Protein AF-0000000070614876 (afdb_homodimer)

Nearest PDB structures (foldseek):
  7rxc-assembly1_K  TM=3.313E-01  e=4.001E+00  Gallus gallus

Sequence (234 aa):
MDDNVTRRKRLLGLGMLVVGAVVYLVGLWPACHTLSEKGYFFAAMVMCGFPLLIRQEHTGNDRLLSRCKYLLLLGVGMVAVGVFNLELAGALKILCLVALGFSLYGTDIYATYSDDAMDDNVTRRKRLLGLGMLVVGAVVYLVGLWPACHTLSEKGYFFAAMVMCGFPLLIRQE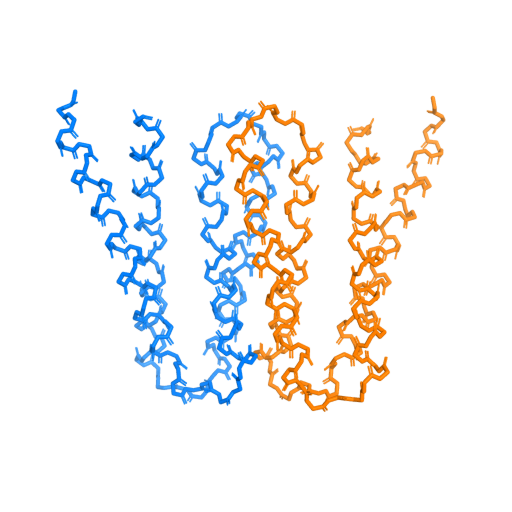HTGNDRLLSRCKYLLLLGVGMVAVGVFNLELAGALKILCLVALGFSLYGTDIYATYSDDA

Secondary structure (DSSP, 8-state):
--HHHHHHHHHHHHHHHHHHHHHHHHHHGGG--SHHHHHHHHHHHHHHHHHHHHHTT----HHHHHHHHHHHHHHHHHHHHHHHTS-S-HHHHHHHHHHHHHHHHHHHHHHHHHH--/--HHHHHHHHHHHHHHHHHHHHHHHHHHGGG--SHHHHHHHHHHHHHHHHHHHHHTT----HHHHHHHHHHHHHHHHHHHHHHHTS---HHHHHHHHHHHHHHHHHHHHHHHHHHT-

InterPro domains:
  IPR008024 YiaAB two helix [PF05360] (14-58)
  IPR008024 YiaAB two helix [PF05360] (67-116)
  IPR038972 Inner membrane protein YiaA-like [PTHR37290] (1-109)

Solvent-accessible surface area (backbone atoms only — not comparable to full-atom values): 11765 Å² total; per-residue (Å²): 129,61,68,64,58,46,50,49,48,26,48,49,8,46,46,35,20,49,53,14,46,48,49,27,52,59,62,46,41,85,57,37,88,43,74,39,33,53,45,21,56,53,44,27,52,48,38,40,40,47,36,54,53,53,62,66,62,64,79,81,47,67,66,59,51,52,54,28,52,52,43,30,51,50,15,52,49,48,46,52,55,44,58,70,69,43,81,60,60,68,68,56,51,52,49,26,54,51,22,42,51,42,14,45,52,11,45,47,42,22,44,59,38,54,68,73,97,130,59,68,65,58,45,50,49,46,25,49,48,8,48,47,35,21,51,52,14,46,47,49,26,52,60,64,47,42,84,57,36,89,45,73,40,33,53,46,21,56,51,45,28,51,48,39,40,42,50,35,54,53,54,63,65,62,64,79,81,47,68,66,60,52,54,54,29,51,51,42,29,51,50,16,50,48,49,45,52,55,43,58,71,71,44,82,60,59,68,68,56,50,52,49,25,54,51,22,44,51,43,14,46,52,11,45,46,42,22,45,59,38,54,68,73,97

Foldseek 3Di:
DDPVVLVVLLVQLVVLQVQLLCLLLVLCVVQDDDPVLSVQLVVLLCLQQVLLLVVLVPPVDPVSNVVSVVSNVVSVVSLVVSLVPTPHDPVSSVVSVVSSVSNSVSSNSNSNSVVVD/DDPVVLVVLLVQLVVLQVQLVCLLLVLCVVQDDDPVLSVQLVVLLCLQQVLLLVVLVPPVDPVSNVVSVVSNVVSVVSLVVSLVPTPHDPVSSVVSVVSSVSNSVSSNSNSNSVVVD

Organism: NCBI:txid59203

Structure (mmCIF, N/CA/C/O backbone):
data_AF-0000000070614876-model_v1
#
loop_
_entity.id
_entity.type
_entity.pdbx_description
1 polymer 'Inner membrane protein YiaB'
#
loop_
_atom_site.group_PDB
_atom_site.id
_atom_site.type_symbol
_atom_site.label_atom_id
_atom_site.label_alt_id
_atom_site.label_comp_id
_atom_site.label_asym_id
_atom_site.label_entity_id
_atom_site.label_seq_id
_atom_site.pdbx_PDB_ins_code
_atom_site.Cartn_x
_atom_site.Cartn_y
_atom_site.Cartn_z
_atom_site.occupancy
_atom_site.B_iso_or_equiv
_atom_site.auth_seq_id
_atom_site.auth_c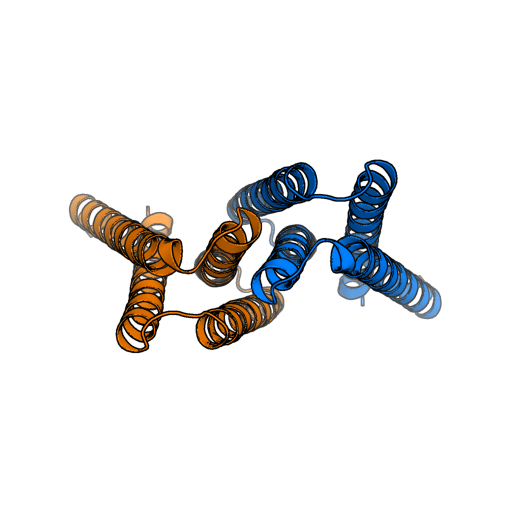omp_id
_atom_site.auth_asym_id
_atom_site.auth_atom_id
_atom_site.pdbx_PDB_model_num
ATOM 1 N N . MET A 1 1 ? 18.484 29.953 -2.467 1 55.84 1 MET A N 1
ATOM 2 C CA . MET A 1 1 ? 18.906 28.719 -3.145 1 55.84 1 MET A CA 1
ATOM 3 C C . MET A 1 1 ? 18.406 28.703 -4.586 1 55.84 1 MET A C 1
ATOM 5 O O . MET A 1 1 ? 17.234 28.938 -4.844 1 55.84 1 MET A O 1
ATOM 9 N N . ASP A 1 2 ? 19.266 28.688 -5.547 1 74.5 2 ASP A N 1
ATOM 10 C CA . ASP A 1 2 ? 19 28.891 -6.969 1 74.5 2 ASP A CA 1
ATOM 11 C C . ASP A 1 2 ? 18 27.859 -7.484 1 74.5 2 ASP A C 1
ATOM 13 O O . ASP A 1 2 ? 18.031 26.688 -7.082 1 74.5 2 ASP A O 1
ATOM 17 N N . ASP A 1 3 ? 16.906 28.312 -7.914 1 84.19 3 ASP A N 1
ATOM 18 C CA . ASP A 1 3 ? 15.828 27.547 -8.5 1 84.19 3 ASP A CA 1
ATOM 19 C C . ASP A 1 3 ? 16.375 26.391 -9.344 1 84.19 3 ASP A C 1
ATOM 21 O O . ASP A 1 3 ? 15.781 25.312 -9.391 1 84.19 3 ASP A O 1
ATOM 25 N N . ASN A 1 4 ? 17.5 26.625 -9.938 1 87.81 4 ASN A N 1
ATOM 26 C CA . ASN A 1 4 ? 18.094 25.594 -10.766 1 87.81 4 ASN A CA 1
ATOM 27 C C . ASN A 1 4 ? 18.609 24.422 -9.922 1 87.81 4 ASN A C 1
ATOM 29 O O . ASN A 1 4 ? 18.5 23.266 -10.328 1 87.81 4 ASN A O 1
ATOM 33 N N . VAL A 1 5 ? 19.203 24.766 -8.797 1 86.94 5 VAL A N 1
ATOM 34 C CA . VAL A 1 5 ? 19.75 23.75 -7.902 1 86.94 5 VAL A CA 1
ATOM 35 C C . VAL A 1 5 ? 18.609 22.891 -7.336 1 86.94 5 VAL A C 1
ATOM 37 O O . VAL A 1 5 ? 18.719 21.672 -7.281 1 86.94 5 VAL A O 1
ATOM 40 N N . THR A 1 6 ? 17.547 23.562 -7.039 1 87.62 6 THR A N 1
ATOM 41 C CA . THR A 1 6 ? 16.406 22.859 -6.496 1 87.62 6 THR A CA 1
ATOM 42 C C . THR A 1 6 ? 15.797 21.922 -7.543 1 87.62 6 THR A C 1
ATOM 44 O O . THR A 1 6 ? 15.383 20.812 -7.227 1 87.62 6 THR A O 1
ATOM 47 N N . ARG A 1 7 ? 15.773 22.344 -8.766 1 89.19 7 ARG A N 1
ATOM 48 C CA . ARG A 1 7 ? 15.25 21.531 -9.852 1 89.19 7 ARG A CA 1
ATOM 49 C C . ARG A 1 7 ? 16.125 20.297 -10.086 1 89.19 7 ARG A C 1
ATOM 51 O O . ARG A 1 7 ? 15.625 19.203 -10.32 1 89.19 7 ARG A O 1
ATOM 58 N N . ARG A 1 8 ? 17.375 20.562 -10 1 89.5 8 ARG A N 1
ATOM 59 C CA . ARG A 1 8 ? 18.312 19.469 -10.219 1 89.5 8 ARG A CA 1
ATOM 60 C C . ARG A 1 8 ? 18.203 18.422 -9.117 1 89.5 8 ARG A C 1
ATOM 62 O O . ARG A 1 8 ? 18.25 17.219 -9.383 1 89.5 8 ARG A O 1
ATOM 69 N N . LYS A 1 9 ? 18.109 18.875 -7.934 1 90.06 9 LYS A N 1
ATOM 70 C CA . LYS A 1 9 ? 18 17.938 -6.812 1 90.06 9 LYS A CA 1
ATOM 71 C C . LYS A 1 9 ? 16.688 17.156 -6.879 1 90.06 9 LYS A C 1
ATOM 73 O O . LYS A 1 9 ? 16.656 15.969 -6.551 1 90.06 9 LYS A O 1
ATOM 78 N N . ARG A 1 10 ? 15.695 17.859 -7.324 1 90.06 10 ARG A N 1
ATOM 79 C CA . ARG A 1 10 ? 14.414 17.203 -7.531 1 90.06 10 ARG A CA 1
ATOM 80 C C . ARG A 1 10 ? 14.523 16.125 -8.617 1 90.06 10 ARG A C 1
ATOM 82 O O . ARG A 1 10 ? 14.008 15.016 -8.453 1 90.06 10 ARG A O 1
ATOM 89 N N . LEU A 1 11 ? 15.172 16.391 -9.602 1 92.06 11 LEU A N 1
ATOM 90 C CA . LEU A 1 11 ? 15.359 15.461 -10.711 1 92.06 11 LEU A CA 1
ATOM 91 C C . LEU A 1 11 ? 16.25 14.289 -10.297 1 92.06 11 LEU A C 1
ATOM 93 O O . LEU A 1 11 ? 15.992 13.148 -10.688 1 92.06 11 LEU A O 1
ATOM 97 N N . LEU A 1 12 ? 17.203 14.633 -9.461 1 91.38 12 LEU A N 1
ATOM 98 C CA . LEU A 1 12 ? 18.062 13.578 -8.93 1 91.38 12 LEU A CA 1
ATOM 99 C C . LEU A 1 12 ? 17.266 12.609 -8.062 1 91.38 12 LEU A C 1
ATOM 101 O O . LEU A 1 12 ? 17.438 11.391 -8.164 1 91.38 12 LEU A O 1
ATOM 105 N N . GLY A 1 13 ? 16.391 13.219 -7.273 1 92.88 13 GLY A N 1
ATOM 106 C CA . GLY A 1 13 ? 15.531 12.383 -6.445 1 92.88 13 GLY A CA 1
ATOM 107 C C . GLY A 1 13 ? 14.594 11.5 -7.25 1 92.88 13 GLY A C 1
ATOM 108 O O . GLY A 1 13 ? 14.461 10.305 -6.969 1 92.88 13 GLY A O 1
ATOM 109 N N . LEU A 1 14 ? 14.102 12.109 -8.234 1 92.25 14 LEU A N 1
ATOM 110 C CA . LEU A 1 14 ? 13.203 11.375 -9.109 1 92.25 14 LEU A CA 1
ATOM 111 C C . LEU A 1 14 ? 13.953 10.281 -9.875 1 92.25 14 LEU A C 1
ATOM 113 O O . LEU A 1 14 ? 13.438 9.172 -10.047 1 92.25 14 LEU A O 1
ATOM 117 N N . GLY A 1 15 ? 15.102 10.641 -10.273 1 92.75 15 GLY A N 1
ATOM 118 C CA . GLY A 1 15 ? 15.914 9.656 -10.961 1 92.75 15 GLY A CA 1
ATOM 119 C C . GLY A 1 15 ? 16.281 8.461 -10.094 1 92.75 15 GLY A C 1
ATOM 120 O O . GLY A 1 15 ? 16.156 7.316 -10.523 1 92.75 15 GLY A O 1
ATOM 121 N N . MET A 1 16 ? 16.688 8.758 -8.914 1 94.56 16 MET A N 1
ATOM 122 C CA . MET A 1 16 ? 17.031 7.699 -7.969 1 94.56 16 MET A CA 1
ATOM 123 C C . MET A 1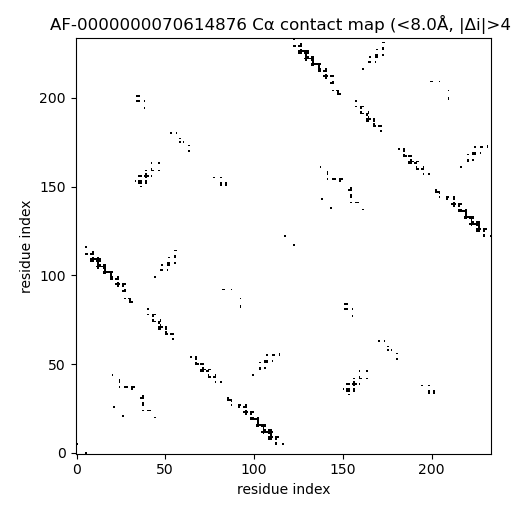 16 ? 15.812 6.836 -7.648 1 94.56 16 MET A C 1
ATOM 125 O O . MET A 1 16 ? 15.93 5.617 -7.535 1 94.56 16 MET A O 1
ATOM 129 N N . LEU A 1 17 ? 14.75 7.504 -7.516 1 93.19 17 LEU A N 1
ATOM 130 C CA . LEU A 1 17 ? 13.508 6.797 -7.227 1 93.19 17 LEU A CA 1
ATOM 131 C C . LEU A 1 17 ? 13.156 5.844 -8.367 1 93.19 17 LEU A C 1
ATOM 133 O O . LEU A 1 17 ? 12.938 4.652 -8.133 1 93.19 17 LEU A O 1
ATOM 137 N N . VAL A 1 18 ? 13.195 6.355 -9.555 1 94.31 18 VAL A N 1
ATOM 138 C CA . VAL A 1 18 ? 12.758 5.594 -10.719 1 94.31 18 VAL A CA 1
ATOM 139 C C . VAL A 1 18 ? 13.742 4.461 -11 1 94.31 18 VAL A C 1
ATOM 141 O O . VAL A 1 18 ? 13.336 3.314 -11.211 1 94.31 18 VAL A O 1
ATOM 144 N N . VAL A 1 19 ? 14.992 4.809 -10.984 1 95.44 19 VAL A N 1
ATOM 145 C CA . VAL A 1 19 ? 16.016 3.801 -11.258 1 95.44 19 VAL A CA 1
ATOM 146 C C . VAL A 1 19 ? 15.945 2.695 -10.211 1 95.44 19 VAL A C 1
ATOM 148 O O . VAL A 1 19 ? 15.961 1.509 -10.547 1 95.44 19 VAL A O 1
ATOM 151 N N . GLY A 1 20 ? 15.859 3.047 -8.953 1 96.44 20 GLY A N 1
ATOM 152 C CA . GLY A 1 20 ? 15.734 2.061 -7.891 1 96.44 20 GLY A CA 1
ATOM 153 C C . GLY A 1 20 ? 14.492 1.201 -8.016 1 96.44 20 GLY A C 1
ATOM 154 O O . GLY A 1 20 ? 14.555 -0.017 -7.832 1 96.44 20 GLY A O 1
ATOM 155 N N . ALA A 1 21 ? 13.422 1.824 -8.367 1 95.5 21 ALA A N 1
ATOM 156 C CA . ALA A 1 21 ? 12.156 1.111 -8.523 1 95.5 21 ALA A CA 1
ATOM 157 C C . ALA A 1 21 ? 12.227 0.105 -9.664 1 95.5 21 ALA A C 1
ATOM 159 O O . ALA A 1 21 ? 11.781 -1.037 -9.523 1 95.5 21 ALA A O 1
ATOM 160 N N . VAL A 1 22 ? 12.805 0.539 -10.758 1 95.5 22 VAL A N 1
ATOM 161 C CA . VAL A 1 22 ? 12.891 -0.309 -11.945 1 95.5 22 VAL A CA 1
ATOM 162 C C . VAL A 1 22 ? 13.797 -1.504 -11.656 1 95.5 22 VAL A C 1
ATOM 164 O O . VAL A 1 22 ? 13.453 -2.645 -11.977 1 95.5 22 VAL A O 1
ATOM 167 N N . VAL A 1 23 ? 14.93 -1.276 -11.094 1 95.5 23 VAL A N 1
ATOM 168 C CA . VAL A 1 23 ? 15.867 -2.352 -10.766 1 95.5 23 VAL A CA 1
ATOM 169 C C . VAL A 1 23 ? 15.211 -3.332 -9.797 1 95.5 23 VAL A C 1
ATOM 171 O O . VAL A 1 23 ? 15.344 -4.551 -9.953 1 95.5 23 VAL A O 1
ATOM 174 N N . TYR A 1 24 ? 14.484 -2.814 -8.82 1 96.31 24 TYR A N 1
ATOM 175 C CA . TYR A 1 24 ? 13.797 -3.619 -7.816 1 96.31 24 TYR A CA 1
ATOM 176 C C 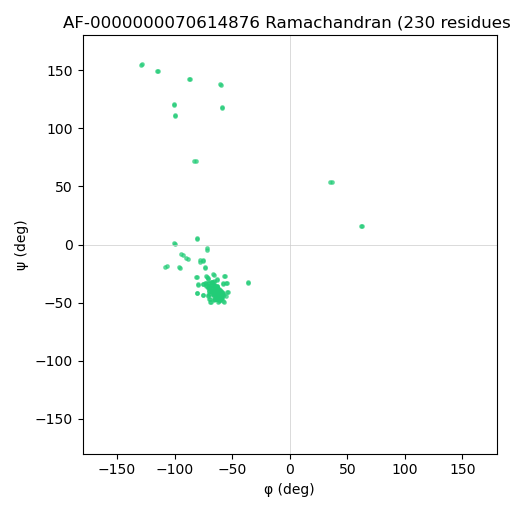. TYR A 1 24 ? 12.734 -4.496 -8.461 1 96.31 24 TYR A C 1
ATOM 178 O O . TYR A 1 24 ? 12.688 -5.707 -8.234 1 96.31 24 TYR A O 1
ATOM 186 N N . LEU A 1 25 ? 11.969 -3.932 -9.383 1 94.12 25 LEU A N 1
ATOM 187 C CA . LEU A 1 25 ? 10.852 -4.656 -9.977 1 94.1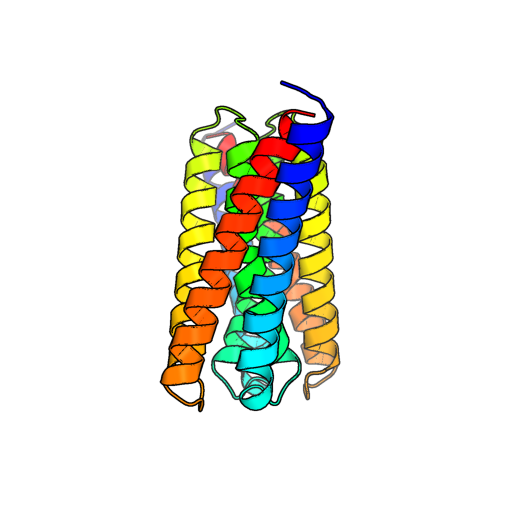2 25 LEU A CA 1
ATOM 188 C C . LEU A 1 25 ? 11.336 -5.605 -11.07 1 94.12 25 LEU A C 1
ATOM 190 O O . LEU A 1 25 ? 10.875 -6.746 -11.156 1 94.12 25 LEU A O 1
ATOM 194 N N . VAL A 1 26 ? 12.258 -5.125 -11.867 1 93.38 26 VAL A N 1
ATOM 195 C CA . VAL A 1 26 ? 12.789 -5.941 -12.953 1 93.38 26 VAL A CA 1
ATOM 196 C C . VAL A 1 26 ? 13.641 -7.074 -12.383 1 93.38 26 VAL A C 1
ATOM 198 O O . VAL A 1 26 ? 13.672 -8.18 -12.938 1 93.38 26 VAL A O 1
ATOM 201 N N . GLY A 1 27 ? 14.281 -6.797 -11.312 1 92.88 27 GLY A N 1
ATOM 202 C CA . GLY A 1 27 ? 15.094 -7.824 -10.68 1 92.88 27 GLY A CA 1
ATOM 203 C C . GLY A 1 27 ? 14.281 -8.984 -10.133 1 92.88 27 GLY A C 1
ATOM 204 O O . GLY A 1 27 ? 14.742 -10.125 -10.125 1 92.88 27 GLY A O 1
ATOM 205 N N . LEU A 1 28 ? 13.133 -8.758 -9.719 1 91.25 28 LEU A N 1
ATOM 206 C CA . LEU A 1 28 ? 12.289 -9.789 -9.125 1 91.25 28 LEU A CA 1
ATOM 207 C C . LEU A 1 28 ? 11.375 -10.414 -10.172 1 91.25 28 LEU A C 1
ATOM 209 O O . LEU A 1 28 ? 10.758 -11.453 -9.922 1 91.25 28 LEU A O 1
ATOM 213 N N . TRP A 1 29 ? 11.367 -9.844 -11.32 1 88.62 29 TRP A N 1
ATOM 214 C CA . TRP A 1 29 ? 10.43 -10.227 -12.383 1 88.62 29 TRP A CA 1
ATOM 215 C C . TRP A 1 29 ? 10.609 -11.688 -12.758 1 88.62 29 TRP A C 1
ATOM 217 O O . TRP A 1 29 ? 9.625 -12.398 -12.977 1 88.62 29 TRP A O 1
ATOM 227 N N . PRO A 1 30 ? 11.828 -12.234 -12.844 1 90.38 30 PRO A N 1
ATOM 228 C CA . PRO A 1 30 ? 12.008 -13.641 -13.234 1 90.38 30 PRO A CA 1
ATOM 229 C C . PRO A 1 30 ? 11.453 -14.609 -12.195 1 90.38 30 PRO A C 1
ATOM 231 O O . PRO A 1 30 ? 11.109 -15.75 -12.531 1 90.38 30 PRO A O 1
ATOM 234 N N . ALA A 1 31 ? 11.367 -14.242 -10.992 1 89.56 31 ALA A N 1
ATOM 235 C CA . ALA A 1 31 ? 10.891 -15.117 -9.922 1 89.56 31 ALA A CA 1
ATOM 236 C C . ALA A 1 31 ? 9.375 -15 -9.758 1 89.56 31 ALA A C 1
ATOM 238 O O . ALA A 1 31 ? 8.766 -15.773 -9.016 1 89.56 31 ALA A O 1
ATOM 239 N N . CYS A 1 32 ? 8.859 -14.031 -10.383 1 87.56 32 CYS A N 1
ATOM 240 C CA . CYS A 1 32 ? 7.422 -13.805 -10.305 1 87.56 32 CYS A CA 1
ATOM 241 C C . CYS A 1 32 ? 6.719 -14.344 -11.547 1 87.56 32 CYS A C 1
ATOM 243 O O . CYS A 1 32 ? 7 -13.914 -12.664 1 87.56 32 CYS A O 1
ATOM 245 N N . HIS A 1 33 ? 5.824 -15.227 -11.383 1 86 33 HIS A N 1
ATOM 246 C CA . HIS A 1 33 ? 5.188 -15.898 -12.516 1 86 33 HIS A CA 1
ATOM 247 C C . HIS A 1 33 ? 3.748 -15.422 -12.695 1 86 33 HIS A C 1
ATOM 249 O O . HIS A 1 33 ? 3.182 -15.547 -13.781 1 86 33 HIS A O 1
ATOM 255 N N . THR A 1 34 ? 3.201 -14.852 -11.672 1 86.69 34 THR A N 1
ATOM 256 C CA . THR A 1 34 ? 1.823 -14.383 -11.766 1 86.69 34 THR A CA 1
ATOM 257 C C . THR A 1 34 ? 1.758 -12.867 -11.656 1 86.69 34 THR A C 1
ATOM 259 O O . THR A 1 34 ? 2.689 -12.234 -11.156 1 86.69 34 THR A O 1
ATOM 262 N N . LEU A 1 35 ? 0.798 -12.273 -12.297 1 86.56 35 LEU A N 1
ATOM 263 C CA . LEU A 1 35 ? 0.592 -10.836 -12.211 1 86.56 35 LEU A CA 1
ATOM 264 C C . LEU A 1 35 ? 0.439 -10.391 -10.758 1 86.56 35 LEU A C 1
ATOM 266 O O . LEU A 1 35 ? 0.917 -9.32 -10.375 1 86.56 35 LEU A O 1
ATOM 270 N N . SER A 1 36 ? -0.141 -11.242 -9.945 1 90.44 36 SER A N 1
ATOM 271 C CA . SER A 1 36 ? -0.347 -10.945 -8.539 1 90.44 36 SER A CA 1
ATOM 272 C C . SER A 1 36 ? 0.979 -10.883 -7.785 1 90.44 36 SER A C 1
ATOM 274 O O . SER A 1 36 ? 1.146 -10.062 -6.879 1 90.44 36 SER A O 1
ATOM 276 N N . GLU A 1 37 ? 1.843 -11.625 -8.203 1 90.81 37 GLU A N 1
ATOM 277 C CA . GLU A 1 37 ? 3.16 -11.625 -7.57 1 90.81 37 GLU A CA 1
ATOM 278 C C . GLU A 1 37 ? 3.926 -10.344 -7.898 1 90.81 37 GLU A C 1
ATOM 280 O O . GLU A 1 37 ? 4.539 -9.742 -7.016 1 90.81 37 GLU A O 1
ATOM 285 N N . LYS A 1 38 ? 3.846 -10 -9.164 1 90.69 38 LYS A N 1
ATOM 286 C CA . LYS A 1 38 ? 4.496 -8.766 -9.578 1 90.69 38 LYS A CA 1
ATOM 287 C C . LYS A 1 38 ? 3.867 -7.555 -8.883 1 90.69 38 LYS A C 1
ATOM 289 O O . LYS A 1 38 ? 4.57 -6.621 -8.5 1 90.69 38 LYS A O 1
ATOM 294 N N . GLY A 1 39 ? 2.627 -7.645 -8.773 1 92.75 39 GLY A N 1
ATOM 295 C CA . GLY A 1 39 ? 1.911 -6.574 -8.094 1 92.75 39 GLY A CA 1
ATOM 296 C C . GLY A 1 39 ? 2.227 -6.488 -6.617 1 92.75 39 GLY A C 1
ATOM 297 O O . GLY A 1 39 ? 2.215 -5.402 -6.035 1 92.75 39 GLY A O 1
ATOM 298 N N . TYR A 1 40 ? 2.48 -7.648 -6.066 1 94.88 40 TYR A N 1
ATOM 299 C CA . TYR A 1 40 ? 2.822 -7.684 -4.648 1 94.88 40 TYR A CA 1
ATOM 300 C C . TYR A 1 40 ? 4.039 -6.812 -4.359 1 94.88 40 TYR A C 1
ATOM 302 O O . TYR A 1 40 ? 4.012 -5.98 -3.447 1 94.88 40 TYR A O 1
ATOM 310 N N . PHE A 1 41 ? 5.043 -6.914 -5.035 1 95.44 41 PHE A N 1
ATOM 311 C CA . PHE A 1 41 ? 6.273 -6.176 -4.781 1 95.44 41 PHE A CA 1
ATOM 312 C C . PHE A 1 41 ? 6.113 -4.707 -5.145 1 95.44 41 PHE A C 1
ATOM 314 O O . PHE A 1 41 ? 6.715 -3.834 -4.516 1 95.44 41 PHE A O 1
ATOM 321 N N . PHE A 1 42 ? 5.309 -4.523 -6.16 1 95.38 42 PHE A N 1
ATOM 322 C CA . PHE A 1 42 ? 4.977 -3.143 -6.484 1 95.38 42 PHE A CA 1
ATOM 323 C C . PHE A 1 42 ? 4.227 -2.482 -5.332 1 95.38 42 PHE A C 1
ATOM 325 O O . PHE A 1 42 ? 4.559 -1.366 -4.926 1 95.38 42 PHE A O 1
ATOM 332 N N . ALA A 1 43 ? 3.305 -3.197 -4.781 1 95.75 43 ALA A N 1
ATOM 333 C CA . ALA A 1 43 ? 2.512 -2.676 -3.672 1 95.75 43 ALA A CA 1
ATOM 334 C C . ALA A 1 43 ? 3.381 -2.439 -2.439 1 95.75 43 ALA A C 1
ATOM 336 O O . ALA A 1 43 ? 3.23 -1.43 -1.75 1 95.75 43 ALA A O 1
ATOM 337 N N . ALA A 1 44 ? 4.227 -3.357 -2.225 1 95.56 44 ALA A N 1
ATOM 338 C CA . ALA A 1 44 ? 5.117 -3.232 -1.072 1 95.56 44 ALA A CA 1
ATOM 339 C C . ALA A 1 44 ? 6.004 -1.995 -1.194 1 95.56 44 ALA A C 1
ATOM 341 O O . ALA A 1 44 ? 6.207 -1.272 -0.217 1 95.56 44 ALA A O 1
ATOM 342 N N . MET A 1 45 ? 6.473 -1.768 -2.389 1 95.88 45 MET A N 1
ATOM 343 C CA . MET A 1 45 ? 7.301 -0.591 -2.645 1 95.88 45 MET A CA 1
ATOM 344 C C . MET A 1 45 ? 6.52 0.691 -2.377 1 95.88 45 MET A C 1
ATOM 346 O O . MET A 1 45 ? 7.023 1.607 -1.728 1 95.88 45 MET A O 1
ATOM 350 N N . VAL A 1 46 ? 5.34 0.7 -2.805 1 94.94 46 VAL A N 1
ATOM 351 C CA . VAL A 1 46 ? 4.5 1.881 -2.635 1 94.94 46 VAL A CA 1
ATOM 352 C C . VAL A 1 46 ? 4.188 2.088 -1.155 1 94.94 46 VAL A C 1
ATOM 354 O O . VAL A 1 46 ? 4.227 3.215 -0.657 1 94.94 46 VAL A O 1
ATOM 357 N N . MET A 1 47 ? 3.936 0.984 -0.479 1 96.44 47 MET A N 1
ATOM 358 C CA . MET A 1 47 ? 3.604 1.049 0.941 1 96.44 47 MET A CA 1
ATOM 359 C C . MET A 1 47 ? 4.77 1.607 1.748 1 96.44 47 MET A C 1
ATOM 361 O O . MET A 1 47 ? 4.566 2.295 2.75 1 96.44 47 MET A O 1
ATOM 365 N N . CYS A 1 48 ? 5.949 1.39 1.312 1 94.5 48 CYS A N 1
ATOM 366 C CA . CYS A 1 48 ? 7.129 1.916 1.985 1 94.5 48 CYS A CA 1
ATOM 367 C C . CYS A 1 48 ? 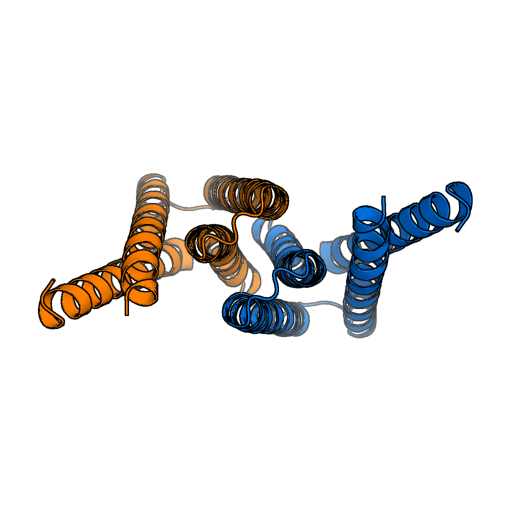7.352 3.383 1.632 1 94.5 48 CYS A C 1
ATOM 369 O O . CYS A 1 48 ? 7.797 4.168 2.471 1 94.5 48 CYS A O 1
ATOM 371 N N . GLY A 1 49 ? 7.031 3.717 0.456 1 93.44 49 GLY A N 1
ATOM 372 C CA . GLY A 1 49 ? 7.297 5.055 -0.044 1 93.44 49 GLY A CA 1
ATOM 373 C C . GLY A 1 49 ? 6.262 6.07 0.393 1 93.44 49 GLY A C 1
ATOM 374 O O . GLY A 1 49 ? 6.586 7.238 0.63 1 93.44 49 GLY A O 1
ATOM 375 N N . PHE A 1 50 ? 5.055 5.684 0.646 1 93.12 50 PHE A N 1
ATOM 376 C CA . PHE A 1 50 ? 3.953 6.602 0.911 1 93.12 50 PHE A CA 1
ATOM 377 C C . PHE A 1 50 ? 4.137 7.297 2.254 1 93.12 50 PHE A C 1
ATOM 379 O O . PHE A 1 50 ? 4.016 8.523 2.348 1 93.12 50 PHE A O 1
ATOM 386 N N . PRO A 1 51 ? 4.414 6.551 3.273 1 91 51 PRO A N 1
ATOM 387 C CA . PRO A 1 51 ? 4.648 7.219 4.555 1 91 51 PRO A CA 1
ATOM 388 C C . PRO A 1 51 ? 5.781 8.242 4.492 1 91 51 PRO A C 1
ATOM 390 O O . PRO A 1 51 ? 5.73 9.266 5.168 1 91 51 PRO A O 1
ATOM 393 N N . LEU A 1 52 ? 6.809 7.984 3.684 1 88 52 LEU A N 1
ATOM 394 C CA . LEU A 1 52 ? 7.926 8.914 3.533 1 88 52 LEU A CA 1
ATOM 395 C C . LEU A 1 52 ? 7.469 10.219 2.889 1 88 52 LEU A C 1
ATOM 397 O O . LEU A 1 52 ? 7.941 11.297 3.254 1 88 52 LEU A O 1
ATOM 401 N N . LEU A 1 53 ? 6.559 10.055 2.014 1 86.31 53 LEU A N 1
ATOM 402 C CA . LEU A 1 53 ? 6.008 11.227 1.337 1 86.31 53 LEU A CA 1
ATOM 403 C C . LEU A 1 53 ? 5.141 12.047 2.287 1 86.31 53 LEU A C 1
ATOM 405 O O . LEU A 1 53 ? 5.191 13.281 2.273 1 86.31 53 LEU A O 1
ATOM 409 N N . ILE A 1 54 ? 4.418 11.383 3.148 1 84.5 54 ILE A N 1
ATOM 410 C CA . ILE A 1 54 ? 3.502 12.055 4.062 1 84.5 54 ILE A CA 1
ATOM 411 C C . ILE A 1 54 ? 4.293 12.727 5.18 1 84.5 54 ILE A C 1
ATOM 413 O O . ILE A 1 54 ? 3.941 13.828 5.621 1 84.5 54 ILE A O 1
ATOM 417 N N . ARG A 1 55 ? 5.227 11.992 5.648 1 83.19 55 ARG A N 1
ATOM 418 C CA . ARG A 1 55 ? 6.055 12.523 6.727 1 83.19 55 ARG A CA 1
ATOM 419 C C . ARG A 1 55 ? 6.715 13.836 6.305 1 83.19 55 ARG A C 1
ATOM 421 O O . ARG A 1 55 ? 6.957 14.711 7.141 1 83.19 55 ARG A O 1
ATOM 428 N N . GLN A 1 56 ? 6.922 14.008 5.055 1 80.62 56 GLN A N 1
ATOM 429 C CA . GLN A 1 56 ? 7.59 15.203 4.555 1 80.62 56 GLN A CA 1
ATOM 430 C C . GLN A 1 56 ? 6.637 16.391 4.539 1 80.62 56 GLN A C 1
ATOM 432 O O . GLN A 1 56 ? 7.078 17.547 4.477 1 80.62 56 GLN A O 1
ATOM 437 N N . GLU A 1 57 ? 5.316 16.156 4.668 1 77.94 57 GLU A N 1
ATOM 438 C CA . GLU A 1 57 ? 4.352 17.25 4.664 1 77.94 57 GLU A CA 1
ATOM 439 C C . GLU A 1 57 ? 4.281 17.938 6.031 1 77.94 57 GLU A C 1
ATOM 441 O O . GLU A 1 57 ? 3.73 19.031 6.156 1 77.94 57 GLU A O 1
ATOM 446 N N . HIS A 1 58 ? 5.039 17.609 6.945 1 70.94 58 HIS A N 1
ATOM 447 C CA . HIS A 1 58 ? 5.172 18.219 8.266 1 70.94 58 HIS A CA 1
ATOM 448 C C . HIS A 1 58 ? 3.82 18.672 8.797 1 70.94 58 HIS A C 1
ATOM 450 O O . HIS A 1 58 ? 3.621 19.875 9.031 1 70.94 58 HIS A O 1
ATOM 456 N N . THR A 1 59 ? 2.83 17.859 8.859 1 73.06 59 THR A N 1
ATOM 457 C CA . THR A 1 59 ? 1.508 18.234 9.352 1 73.06 59 THR A CA 1
ATOM 458 C C . THR A 1 59 ? 1.528 18.422 10.859 1 73.06 59 THR A C 1
ATOM 460 O O . THR A 1 59 ? 0.681 19.141 11.414 1 73.06 59 THR A O 1
ATOM 463 N N . GLY A 1 60 ? 2.639 18.172 11.477 1 75.31 60 GLY A N 1
ATOM 464 C CA . GLY A 1 60 ? 2.752 18.344 12.914 1 75.31 60 GLY A CA 1
ATOM 465 C C . GLY A 1 60 ? 1.817 17.438 13.695 1 75.31 60 GLY A C 1
ATOM 466 O O . GLY A 1 60 ? 1.516 17.703 14.867 1 75.31 60 GLY A O 1
ATOM 467 N N . ASN A 1 61 ? 1.306 16.453 13.055 1 81.5 61 ASN A N 1
ATOM 468 C CA . ASN A 1 61 ? 0.366 15.539 13.711 1 81.5 61 ASN A CA 1
ATOM 469 C C . ASN A 1 61 ? 1.05 14.25 14.148 1 81.5 61 ASN A C 1
ATOM 471 O O . ASN A 1 61 ? 1.475 13.445 13.32 1 81.5 61 ASN A O 1
ATOM 475 N N . ASP A 1 62 ? 1.162 14.086 15.445 1 85.5 62 ASP A N 1
ATOM 476 C CA . ASP A 1 62 ? 1.846 12.922 16.016 1 85.5 62 ASP A CA 1
ATOM 477 C C . ASP A 1 62 ? 1.114 11.625 15.656 1 85.5 62 ASP A C 1
ATOM 479 O O . ASP A 1 62 ? 1.743 10.586 15.469 1 85.5 62 ASP A O 1
ATOM 483 N N . ARG A 1 63 ? -0.124 11.648 15.602 1 83.44 63 ARG A N 1
ATOM 484 C CA . ARG A 1 63 ? -0.911 10.469 15.266 1 83.44 63 ARG A CA 1
ATOM 485 C C . ARG A 1 63 ? -0.623 10.008 13.836 1 83.44 63 ARG A C 1
ATOM 487 O O . ARG A 1 63 ? -0.5 8.812 13.578 1 83.44 63 ARG A O 1
ATOM 494 N N . LEU A 1 64 ? -0.544 10.984 12.969 1 85 64 LEU A N 1
ATOM 495 C CA . LEU A 1 64 ? -0.238 10.688 11.57 1 85 64 LEU A CA 1
ATOM 496 C C . LEU A 1 64 ? 1.138 10.047 11.445 1 85 64 LEU A C 1
ATOM 498 O O . LEU A 1 64 ? 1.304 9.07 10.703 1 85 64 LEU A O 1
ATOM 502 N N . LEU A 1 65 ? 2.014 10.539 12.25 1 86 65 LEU A N 1
ATOM 503 C CA . LEU A 1 65 ? 3.369 10 12.211 1 86 65 LEU A CA 1
ATOM 504 C C . LEU A 1 65 ? 3.4 8.57 12.727 1 86 65 LEU A C 1
ATOM 506 O O . LEU A 1 65 ? 4.148 7.734 12.219 1 86 65 LEU A O 1
ATOM 510 N N . SER A 1 66 ? 2.639 8.375 13.742 1 89.12 66 SER A N 1
ATOM 511 C CA . SER A 1 66 ? 2.561 7.02 14.281 1 89.12 66 SER A CA 1
ATOM 512 C C . SER A 1 66 ? 1.978 6.051 13.25 1 89.12 66 SER A C 1
ATOM 514 O O . SER A 1 66 ? 2.479 4.938 13.086 1 89.12 66 SER A O 1
ATOM 516 N N . ARG A 1 67 ? 0.933 6.441 12.578 1 87.06 67 ARG A N 1
ATOM 517 C CA . ARG A 1 67 ? 0.304 5.609 11.555 1 87.06 67 ARG A CA 1
ATOM 518 C C . ARG A 1 67 ? 1.261 5.348 10.398 1 87.06 67 ARG A C 1
ATOM 520 O O . ARG A 1 67 ? 1.304 4.242 9.859 1 87.06 67 ARG A O 1
ATOM 527 N N . CYS A 1 68 ? 2.025 6.316 10.078 1 90.06 68 CYS A N 1
ATOM 528 C CA . CYS A 1 68 ? 3.008 6.176 9.008 1 90.06 68 CYS A CA 1
ATOM 529 C C . CYS A 1 68 ? 4.082 5.16 9.383 1 90.06 68 CYS A C 1
ATOM 531 O O . CYS A 1 68 ? 4.504 4.359 8.547 1 90.06 68 CYS A O 1
ATOM 533 N N . LYS A 1 69 ? 4.453 5.227 10.656 1 92 69 LYS A N 1
ATOM 534 C CA . LYS A 1 69 ? 5.453 4.27 11.125 1 92 69 LYS A CA 1
ATOM 535 C C . LYS A 1 69 ? 4.953 2.836 10.977 1 92 69 LYS A C 1
ATOM 537 O O . LYS A 1 69 ? 5.711 1.944 10.586 1 92 69 LYS A O 1
ATOM 542 N N . TYR A 1 70 ? 3.725 2.633 11.227 1 91.88 70 TYR A N 1
ATOM 543 C CA . TYR A 1 70 ? 3.152 1.295 11.141 1 91.88 70 TYR A CA 1
ATOM 544 C C . TYR A 1 70 ? 3.068 0.831 9.695 1 91.88 70 TYR A C 1
ATOM 546 O O . TYR A 1 70 ? 3.35 -0.331 9.391 1 91.88 70 TYR A O 1
ATOM 554 N N . LEU A 1 71 ? 2.662 1.695 8.844 1 94.62 71 LEU A N 1
ATOM 555 C CA . LEU A 1 71 ? 2.574 1.345 7.434 1 94.62 71 LEU A CA 1
ATOM 556 C C . LEU A 1 71 ? 3.953 1.021 6.867 1 94.62 71 LEU A C 1
ATOM 558 O O . LEU A 1 71 ? 4.105 0.068 6.098 1 94.62 71 LEU A O 1
ATOM 562 N N . LEU A 1 72 ? 4.977 1.761 7.277 1 94.44 72 LEU A N 1
ATOM 563 C CA . LEU A 1 72 ? 6.344 1.529 6.832 1 94.44 72 LEU A CA 1
ATOM 564 C C . LEU A 1 72 ? 6.848 0.167 7.301 1 94.44 72 LEU A C 1
ATOM 566 O O . LEU A 1 72 ? 7.434 -0.585 6.523 1 94.44 72 LEU A O 1
ATOM 570 N N . LEU A 1 73 ? 6.598 -0.129 8.508 1 94.81 73 LEU A N 1
ATOM 571 C CA . LEU A 1 73 ? 7.023 -1.403 9.078 1 94.81 73 LEU A CA 1
ATOM 572 C C . LEU A 1 73 ? 6.34 -2.568 8.367 1 94.81 73 LEU A C 1
ATOM 574 O O . LEU A 1 73 ? 6.977 -3.586 8.086 1 94.81 73 LEU A O 1
ATOM 578 N N . LEU A 1 74 ? 5.082 -2.34 8.141 1 95.25 74 LEU A N 1
ATOM 579 C CA . LEU A 1 74 ? 4.328 -3.381 7.445 1 95.25 74 LEU A CA 1
ATOM 580 C C . LEU A 1 74 ? 4.867 -3.596 6.035 1 95.25 74 LEU A C 1
ATOM 582 O O . LEU A 1 74 ? 5.035 -4.734 5.598 1 95.25 74 LEU A O 1
ATOM 586 N N . GLY A 1 75 ? 5.125 -2.514 5.297 1 96.31 75 GLY A N 1
ATOM 587 C CA . GLY A 1 75 ? 5.676 -2.611 3.953 1 96.31 75 GLY A CA 1
ATOM 588 C C . GLY A 1 75 ? 7.023 -3.303 3.908 1 96.31 75 GLY A C 1
ATOM 589 O O . GLY A 1 75 ? 7.23 -4.227 3.119 1 96.31 75 GLY A O 1
ATOM 590 N N . VAL A 1 76 ? 7.918 -2.906 4.836 1 95.06 76 VAL A N 1
ATOM 591 C CA . VAL A 1 76 ? 9.25 -3.502 4.914 1 95.06 76 VAL A CA 1
ATOM 592 C C . VAL A 1 76 ? 9.133 -4.98 5.27 1 95.06 76 VAL A C 1
ATOM 594 O O . VAL A 1 76 ? 9.852 -5.82 4.719 1 95.06 76 VAL A O 1
ATOM 597 N N . GLY A 1 77 ? 8.273 -5.242 6.215 1 95.5 77 GLY A N 1
ATOM 598 C CA . GLY A 1 77 ? 8.039 -6.633 6.582 1 95.5 77 GLY A CA 1
ATOM 599 C C . GLY A 1 77 ? 7.543 -7.48 5.426 1 95.5 77 GLY A C 1
ATOM 600 O O . GLY A 1 77 ? 8 -8.609 5.234 1 95.5 77 GLY A O 1
ATOM 601 N N . MET A 1 78 ? 6.668 -6.957 4.691 1 95.38 78 MET A N 1
ATOM 602 C CA . MET A 1 78 ? 6.125 -7.676 3.543 1 95.38 78 MET A CA 1
ATOM 603 C C . MET A 1 78 ? 7.203 -7.914 2.492 1 95.38 78 MET A C 1
ATOM 605 O O . MET A 1 78 ? 7.262 -8.984 1.885 1 95.38 78 MET A O 1
ATOM 609 N N . VAL A 1 79 ? 8.039 -6.926 2.238 1 95.19 79 VAL A N 1
ATOM 610 C CA . VAL A 1 79 ? 9.125 -7.09 1.279 1 95.19 79 VAL A CA 1
ATOM 611 C C . VAL A 1 79 ? 10.078 -8.18 1.762 1 95.19 79 VAL A C 1
ATOM 613 O O . VAL A 1 79 ? 10.477 -9.055 0.986 1 95.19 79 VAL A O 1
ATOM 616 N N . ALA A 1 80 ? 10.406 -8.148 3.014 1 94 80 ALA A N 1
ATOM 617 C CA . ALA A 1 80 ? 11.32 -9.141 3.586 1 94 80 ALA A CA 1
ATOM 618 C C . ALA A 1 80 ? 10.75 -10.547 3.455 1 94 80 ALA A C 1
ATOM 620 O O . ALA A 1 80 ? 11.43 -11.461 2.984 1 94 80 ALA A O 1
ATOM 621 N N . VAL A 1 81 ? 9.531 -10.727 3.809 1 93 81 VAL A N 1
ATOM 622 C CA . VAL A 1 81 ? 8.883 -12.031 3.73 1 93 81 VAL A CA 1
ATOM 623 C C . VAL A 1 81 ? 8.766 -12.469 2.271 1 93 81 VAL A C 1
ATOM 625 O O . VAL A 1 81 ? 9.016 -13.625 1.938 1 93 81 VAL A O 1
ATOM 628 N N . GLY A 1 82 ? 8.398 -11.539 1.382 1 92 82 GLY A N 1
ATOM 629 C CA . GLY A 1 82 ? 8.25 -11.844 -0.032 1 92 82 GLY A CA 1
ATOM 630 C C . GLY A 1 82 ? 9.555 -12.258 -0.689 1 92 82 GLY A C 1
ATOM 631 O O . GLY A 1 82 ? 9.609 -13.273 -1.387 1 92 82 GLY A O 1
ATOM 632 N N . VAL A 1 83 ? 10.609 -11.586 -0.381 1 90.88 83 VAL A N 1
ATOM 633 C CA . VAL A 1 83 ? 11.898 -11.828 -1.016 1 90.88 83 VAL A CA 1
ATOM 634 C C . VAL A 1 83 ? 12.516 -13.102 -0.453 1 90.88 83 VAL A C 1
ATOM 636 O O . VAL A 1 83 ? 13.141 -13.875 -1.186 1 90.88 83 VAL A O 1
ATOM 639 N N . PHE A 1 84 ? 12.273 -13.344 0.806 1 91.06 84 PHE A N 1
ATOM 640 C CA . PHE A 1 84 ? 12.836 -14.539 1.422 1 91.06 84 PHE A CA 1
ATOM 641 C C . PHE A 1 84 ? 12.109 -15.789 0.951 1 91.06 84 PHE A C 1
ATOM 643 O O . PHE A 1 84 ? 12.641 -16.891 1.031 1 91.06 84 PHE A O 1
ATOM 650 N N . ASN A 1 85 ? 10.922 -15.641 0.434 1 90.25 85 ASN A N 1
ATOM 651 C CA . ASN A 1 85 ? 10.141 -16.781 -0.016 1 90.25 85 ASN A CA 1
ATOM 652 C C . ASN A 1 85 ? 10.219 -16.953 -1.53 1 90.25 85 ASN A C 1
ATOM 654 O O . ASN A 1 85 ? 9.641 -17.891 -2.084 1 90.25 85 ASN A O 1
ATOM 658 N N . LEU A 1 86 ? 10.922 -16.172 -2.203 1 87.62 86 LEU A N 1
ATOM 659 C CA . LEU A 1 86 ? 11.07 -16.25 -3.652 1 87.62 86 LEU A CA 1
ATOM 660 C C . LEU A 1 86 ? 12.203 -17.203 -4.031 1 87.62 86 LEU A C 1
ATOM 662 O O . LEU A 1 86 ? 13.195 -17.297 -3.309 1 87.62 86 LEU A O 1
ATOM 666 N N . GLU A 1 87 ? 11.945 -17.906 -5.094 1 88.88 87 GLU A N 1
ATOM 667 C CA . GLU A 1 87 ? 13 -18.75 -5.652 1 88.88 87 GLU A CA 1
ATOM 668 C C . GLU A 1 87 ? 13.93 -17.938 -6.551 1 88.88 87 GLU A C 1
ATOM 670 O O . GLU A 1 87 ? 13.867 -18.047 -7.777 1 88.88 87 GLU A O 1
ATOM 675 N N . LEU A 1 88 ? 14.719 -17.125 -6.004 1 89 88 LEU A N 1
ATOM 676 C CA . LEU A 1 88 ? 15.648 -16.25 -6.695 1 89 88 LEU A CA 1
ATOM 677 C C . LEU A 1 88 ? 17.047 -16.375 -6.113 1 89 88 LEU A C 1
ATOM 679 O O . LEU A 1 88 ? 17.219 -16.75 -4.953 1 89 88 LEU A O 1
ATOM 683 N N . ALA A 1 89 ? 18.016 -16.078 -6.91 1 91.94 89 ALA A N 1
ATOM 684 C CA . ALA A 1 89 ? 19.406 -16.109 -6.465 1 91.94 89 ALA A CA 1
ATOM 685 C C . ALA A 1 89 ? 19.641 -15.148 -5.305 1 91.94 89 ALA A C 1
ATOM 687 O O . ALA A 1 89 ? 19.109 -14.039 -5.297 1 91.94 89 ALA A O 1
ATOM 688 N N . GLY A 1 90 ? 20.391 -15.523 -4.266 1 90.94 90 GLY A N 1
ATOM 689 C CA . GLY A 1 90 ? 20.656 -14.703 -3.09 1 90.94 90 GLY A CA 1
ATOM 690 C C . GLY A 1 90 ? 21.219 -13.336 -3.426 1 90.94 90 GLY A C 1
ATOM 691 O O . GLY A 1 90 ? 20.828 -12.336 -2.832 1 90.94 90 GLY A O 1
ATOM 692 N N . ALA A 1 91 ? 22.094 -13.336 -4.375 1 93 91 ALA A N 1
ATOM 693 C CA . ALA A 1 91 ? 22.734 -12.094 -4.797 1 93 91 ALA A CA 1
ATOM 694 C C . ALA A 1 91 ? 21.703 -11.125 -5.371 1 93 91 ALA A C 1
ATOM 696 O O . ALA A 1 91 ? 21.75 -9.922 -5.098 1 93 91 ALA A O 1
ATOM 697 N N . LEU A 1 92 ? 20.812 -11.664 -6.105 1 91.81 92 LEU A N 1
ATOM 698 C CA . LEU A 1 92 ? 19.781 -10.844 -6.719 1 91.81 92 LEU A CA 1
ATOM 699 C C . LEU A 1 92 ? 18.797 -10.336 -5.668 1 91.81 92 LEU A C 1
ATOM 701 O O . LEU A 1 92 ? 18.312 -9.211 -5.758 1 91.81 92 LEU A O 1
ATOM 705 N N . LYS A 1 93 ? 18.656 -11.156 -4.617 1 93.75 93 LYS A N 1
ATOM 706 C CA . LYS A 1 93 ? 17.797 -10.742 -3.52 1 93.75 93 LYS A CA 1
ATOM 707 C C . LYS A 1 93 ? 18.359 -9.508 -2.818 1 93.75 93 LYS A C 1
ATOM 709 O O . LYS A 1 93 ? 17.625 -8.547 -2.559 1 93.75 93 LYS A O 1
ATOM 714 N N . ILE A 1 94 ? 19.562 -9.578 -2.561 1 92.81 94 ILE A N 1
ATOM 715 C CA . ILE A 1 94 ? 20.219 -8.469 -1.879 1 92.81 94 ILE A CA 1
ATOM 716 C C . ILE A 1 94 ? 20.219 -7.242 -2.785 1 92.81 94 ILE A C 1
ATOM 718 O O . ILE A 1 94 ? 20.016 -6.117 -2.32 1 92.81 94 ILE A O 1
ATOM 722 N N . LEU A 1 95 ? 20.469 -7.43 -4.008 1 95.12 95 LEU A N 1
ATOM 723 C CA . LEU A 1 95 ? 20.469 -6.328 -4.965 1 95.12 95 LEU A CA 1
ATOM 724 C C . LEU A 1 95 ? 19.109 -5.637 -5.004 1 95.12 95 LEU A C 1
ATOM 726 O O . LEU A 1 95 ? 19.031 -4.406 -5.035 1 95.12 95 LEU A O 1
ATOM 730 N N . CYS A 1 96 ? 18.094 -6.414 -5.008 1 94.94 96 CYS A N 1
ATOM 731 C CA . CYS A 1 96 ? 16.734 -5.859 -5.062 1 94.94 96 CYS A CA 1
ATOM 732 C C . CYS A 1 96 ? 16.422 -5.07 -3.797 1 94.94 96 CYS A C 1
ATOM 734 O O . CYS A 1 96 ? 15.828 -3.996 -3.861 1 94.94 96 CYS A O 1
ATOM 736 N N . LEU A 1 97 ? 16.844 -5.574 -2.666 1 95 97 LEU A N 1
ATOM 737 C CA . LEU A 1 97 ? 16.609 -4.867 -1.409 1 95 97 LEU A CA 1
ATOM 738 C C . LEU A 1 97 ? 17.359 -3.535 -1.393 1 95 97 LEU A C 1
ATOM 740 O O . LEU A 1 97 ? 16.812 -2.52 -0.957 1 95 97 LEU A O 1
ATOM 744 N N . VAL A 1 98 ? 18.562 -3.6 -1.897 1 96 98 VAL A N 1
ATOM 745 C CA . VAL A 1 98 ? 19.375 -2.389 -1.973 1 96 98 VAL A CA 1
ATOM 746 C C . VAL A 1 98 ? 18.734 -1.397 -2.941 1 96 98 VAL A C 1
ATOM 748 O O . VAL A 1 98 ? 18.688 -0.196 -2.668 1 96 98 VAL A O 1
ATOM 751 N N . ALA A 1 99 ? 18.25 -1.901 -4.004 1 96.88 99 ALA A N 1
ATOM 752 C CA . ALA A 1 99 ? 17.578 -1.059 -4.988 1 96.88 99 ALA A CA 1
ATOM 753 C C . ALA A 1 99 ? 16.344 -0.389 -4.383 1 96.88 99 ALA A C 1
ATOM 755 O O . ALA A 1 99 ? 16.094 0.79 -4.633 1 96.88 99 ALA A O 1
ATOM 756 N N . LEU A 1 100 ? 15.633 -1.127 -3.613 1 96.75 100 LEU A N 1
ATOM 757 C CA . LEU A 1 100 ? 14.484 -0.561 -2.924 1 96.75 100 LEU A CA 1
ATOM 758 C C . LEU A 1 100 ? 14.898 0.583 -2.008 1 96.75 100 LEU A C 1
ATOM 760 O O . LEU A 1 100 ? 14.25 1.631 -1.977 1 96.75 100 LEU A O 1
ATOM 764 N N . GLY A 1 101 ? 15.961 0.376 -1.225 1 96.12 101 GLY A N 1
ATOM 765 C CA . GLY A 1 101 ? 16.484 1.435 -0.38 1 96.12 101 GLY A CA 1
ATOM 766 C C . GLY A 1 101 ? 16.859 2.688 -1.153 1 96.12 101 GLY A C 1
ATOM 767 O O . GLY A 1 101 ? 16.562 3.801 -0.716 1 96.12 101 GLY A O 1
ATOM 768 N N . PHE A 1 102 ? 17.484 2.43 -2.25 1 96 102 PHE A N 1
ATOM 769 C CA . PHE A 1 102 ? 17.844 3.527 -3.137 1 96 102 PHE A CA 1
ATOM 770 C C . PHE A 1 102 ? 16.609 4.289 -3.594 1 96 102 PHE A C 1
ATOM 772 O O . PHE A 1 102 ? 16.609 5.523 -3.592 1 96 102 PHE A O 1
ATOM 779 N N . SER A 1 103 ? 15.625 3.59 -3.916 1 96 103 SER A N 1
ATOM 780 C CA . SER A 1 103 ? 14.375 4.199 -4.363 1 96 103 SER A CA 1
ATOM 781 C C . SER A 1 103 ? 13.734 5.023 -3.254 1 96 103 SER A C 1
ATOM 783 O O . SER A 1 103 ? 13.266 6.137 -3.494 1 96 103 SER A O 1
ATOM 785 N N . LEU A 1 104 ? 13.758 4.512 -2.092 1 94.75 104 LEU A N 1
ATOM 786 C CA . LEU A 1 104 ? 13.18 5.215 -0.954 1 94.75 104 LEU A CA 1
ATOM 787 C C . LEU A 1 104 ? 13.969 6.48 -0.635 1 94.75 104 LEU A C 1
ATOM 789 O O . LEU A 1 104 ? 13.391 7.52 -0.323 1 94.75 104 LEU A O 1
ATOM 793 N N . TYR A 1 105 ? 15.281 6.332 -0.722 1 94.94 105 TYR A N 1
ATOM 794 C CA . TYR A 1 105 ? 16.141 7.492 -0.51 1 94.94 105 TYR A CA 1
ATOM 795 C C . TYR A 1 105 ? 15.859 8.578 -1.546 1 94.94 105 TYR A C 1
ATOM 797 O O . TYR A 1 105 ? 15.797 9.758 -1.214 1 94.94 105 TYR A O 1
ATOM 805 N N . GLY A 1 106 ? 15.711 8.109 -2.744 1 94.12 106 GLY A N 1
ATOM 806 C CA . GLY A 1 106 ? 15.344 9.047 -3.791 1 94.12 106 GLY A CA 1
ATOM 807 C C . GLY A 1 106 ? 14.008 9.719 -3.545 1 94.12 106 GLY A C 1
ATOM 808 O O . GLY A 1 106 ? 13.852 10.914 -3.801 1 94.12 106 GLY A O 1
ATOM 809 N N . THR A 1 107 ? 13.078 8.945 -3.092 1 91.75 107 THR A N 1
ATOM 810 C CA . THR A 1 107 ? 11.766 9.484 -2.764 1 91.75 107 THR A CA 1
ATOM 811 C C . THR A 1 107 ? 11.875 10.578 -1.708 1 91.75 107 THR A C 1
ATOM 813 O O . THR A 1 107 ? 11.227 11.617 -1.815 1 91.75 107 THR A O 1
ATOM 816 N N . ASP A 1 108 ? 12.703 10.352 -0.744 1 90.56 108 ASP A N 1
ATOM 817 C CA . ASP A 1 108 ? 12.914 11.328 0.32 1 90.56 108 ASP A CA 1
ATOM 818 C C . ASP A 1 108 ? 13.508 12.625 -0.233 1 90.56 108 ASP A C 1
ATOM 820 O O . ASP A 1 108 ? 13.062 13.719 0.125 1 90.56 108 ASP A O 1
ATOM 824 N N . ILE A 1 109 ? 14.477 12.508 -1.092 1 89.69 109 ILE A N 1
ATOM 825 C CA . ILE A 1 109 ? 15.109 13.672 -1.712 1 89.69 109 ILE A CA 1
ATOM 826 C C . ILE A 1 109 ? 14.086 14.414 -2.57 1 89.69 109 ILE A C 1
ATOM 828 O O . ILE A 1 109 ? 13.977 15.641 -2.49 1 89.69 109 ILE A O 1
ATOM 832 N N . TYR A 1 110 ? 13.375 13.656 -3.348 1 88.25 110 TYR A N 1
ATOM 833 C CA . TYR A 1 110 ? 12.359 14.227 -4.227 1 88.25 110 TYR A CA 1
ATOM 834 C C . TYR A 1 110 ? 11.312 14.984 -3.422 1 88.25 110 TYR A C 1
ATOM 836 O O . TYR A 1 110 ? 10.953 16.109 -3.764 1 88.25 110 TYR A O 1
ATOM 844 N N . ALA A 1 111 ? 10.836 14.422 -2.363 1 85.81 111 ALA A N 1
ATOM 845 C CA . ALA A 1 111 ? 9.773 15.016 -1.556 1 85.81 111 ALA A CA 1
ATOM 846 C C . ALA A 1 111 ? 10.266 16.266 -0.823 1 85.81 111 ALA A C 1
ATOM 848 O O . ALA A 1 111 ? 9.523 17.234 -0.659 1 85.81 111 ALA A O 1
ATOM 849 N N . THR A 1 112 ? 11.5 16.25 -0.369 1 84.19 112 THR A N 1
ATOM 850 C CA . THR A 1 112 ? 12.07 17.375 0.362 1 84.19 112 THR A CA 1
ATOM 851 C C . THR A 1 112 ? 12.195 18.594 -0.54 1 84.19 112 THR A C 1
ATOM 853 O O . THR A 1 112 ? 11.883 19.719 -0.123 1 84.19 112 THR A O 1
ATOM 856 N N . TYR A 1 113 ? 12.492 18.312 -1.776 1 83.25 113 TYR A N 1
ATOM 857 C CA . TYR A 1 113 ? 12.758 19.438 -2.666 1 83.25 113 TYR A CA 1
ATOM 858 C C . TYR A 1 113 ? 11.5 19.812 -3.441 1 83.25 113 TYR A C 1
ATOM 860 O O . TYR A 1 113 ? 11.398 20.938 -3.947 1 83.25 113 TYR A O 1
ATOM 868 N N . SER A 1 114 ? 10.547 18.953 -3.559 1 75.44 114 SER A N 1
ATOM 869 C CA . SER A 1 114 ? 9.266 19.312 -4.164 1 75.44 114 SER A CA 1
ATOM 870 C C . SER A 1 114 ? 8.445 20.203 -3.244 1 75.44 114 SER A C 1
ATOM 872 O O . SER A 1 114 ? 7.699 21.062 -3.713 1 75.44 114 SER A O 1
ATOM 874 N N . ASP A 1 115 ? 8.492 20.047 -2.029 1 66.69 115 ASP A N 1
ATOM 875 C CA . ASP A 1 115 ? 7.762 20.859 -1.06 1 66.69 115 ASP A CA 1
ATOM 876 C C . ASP A 1 115 ? 8.375 22.25 -0.936 1 66.69 115 ASP A C 1
ATOM 878 O O . ASP A 1 115 ? 7.672 23.219 -0.619 1 66.69 115 ASP A O 1
ATOM 882 N N . ASP A 1 116 ? 9.664 22.359 -1.21 1 57.84 116 ASP A N 1
ATOM 883 C CA . ASP A 1 116 ? 10.305 23.672 -1.134 1 57.84 116 ASP A CA 1
ATOM 884 C C . ASP A 1 116 ? 9.938 24.531 -2.342 1 57.84 116 ASP A C 1
ATOM 886 O O . ASP A 1 116 ? 10.133 25.75 -2.33 1 57.84 116 ASP A O 1
ATOM 890 N N . ALA A 1 117 ? 9.391 23.828 -3.316 1 49.34 117 ALA A N 1
ATOM 891 C CA . ALA A 1 117 ? 9.031 24.656 -4.465 1 49.34 117 ALA A CA 1
ATOM 892 C C . ALA A 1 117 ? 7.602 25.172 -4.34 1 49.34 117 ALA A C 1
ATOM 894 O O . ALA A 1 117 ? 6.75 24.531 -3.725 1 49.34 117 ALA A O 1
ATOM 895 N N . MET B 1 1 ? -23 12.719 23.672 1 55.91 1 MET B N 1
ATOM 896 C CA . MET B 1 1 ? -23.109 11.375 23.109 1 55.91 1 MET B CA 1
ATOM 897 C C . MET B 1 1 ? -22.5 10.336 24.047 1 55.91 1 MET B C 1
ATOM 899 O O . MET B 1 1 ? -21.359 10.5 24.5 1 55.91 1 MET B O 1
ATOM 903 N N . ASP B 1 2 ? -23.25 9.422 24.547 1 75.19 2 ASP B N 1
ATOM 904 C CA . ASP B 1 2 ? -22.906 8.492 25.625 1 75.19 2 ASP B CA 1
ATOM 905 C C . ASP B 1 2 ? -21.688 7.648 25.25 1 75.19 2 ASP B C 1
ATOM 907 O O . ASP B 1 2 ? -21.531 7.238 24.094 1 75.19 2 ASP B O 1
ATOM 911 N N . ASP B 1 3 ? -20.688 7.785 25.984 1 84.44 3 ASP B N 1
ATOM 912 C CA . ASP B 1 3 ? -19.438 7.039 25.859 1 84.44 3 ASP B CA 1
ATOM 913 C C . ASP B 1 3 ? -19.703 5.594 25.438 1 84.44 3 ASP B C 1
ATOM 915 O O . ASP B 1 3 ? -18.922 5.004 24.688 1 84.44 3 ASP B O 1
ATOM 919 N N . ASN B 1 4 ? -20.797 5.09 25.875 1 87.88 4 ASN B N 1
ATOM 920 C CA . ASN B 1 4 ? -21.141 3.713 25.531 1 87.88 4 ASN B CA 1
ATOM 921 C C . ASN B 1 4 ? -21.5 3.566 24.062 1 87.88 4 ASN B C 1
ATOM 923 O O . ASN B 1 4 ? -21.141 2.568 23.422 1 87.88 4 ASN B O 1
ATOM 927 N N . VAL B 1 5 ? -22.219 4.539 23.562 1 87.06 5 VAL B N 1
ATOM 928 C CA . VAL B 1 5 ? -22.641 4.516 22.156 1 87.06 5 VAL B CA 1
ATOM 929 C C . VAL B 1 5 ? -21.406 4.637 21.266 1 87.06 5 VAL B C 1
ATOM 931 O O . VAL B 1 5 ? -21.281 3.912 20.266 1 87.06 5 VAL B O 1
ATOM 934 N N . THR B 1 6 ? -20.516 5.453 21.688 1 87.88 6 THR B N 1
ATOM 935 C CA . THR B 1 6 ? -19.297 5.645 20.906 1 87.88 6 THR B CA 1
ATOM 936 C C . THR B 1 6 ? -18.453 4.371 20.906 1 87.88 6 THR B C 1
ATOM 938 O O . THR B 1 6 ? -17.859 4.012 19.891 1 87.88 6 THR B O 1
ATOM 941 N N . ARG B 1 7 ? -18.406 3.68 22 1 89.25 7 ARG B N 1
ATOM 942 C CA . ARG B 1 7 ? -17.672 2.43 22.094 1 89.25 7 ARG B CA 1
ATOM 943 C C . ARG B 1 7 ? -18.281 1.349 21.219 1 89.25 7 ARG B C 1
ATOM 945 O O . ARG B 1 7 ? -17.562 0.585 20.562 1 89.25 7 ARG B O 1
ATOM 952 N N . ARG B 1 8 ? -19.562 1.352 21.25 1 89.69 8 ARG B N 1
ATOM 953 C CA . ARG B 1 8 ? -20.266 0.352 20.438 1 89.69 8 ARG B CA 1
ATOM 954 C C . ARG B 1 8 ? -20.047 0.592 18.953 1 89.69 8 ARG B C 1
ATOM 956 O O . ARG B 1 8 ? -19.844 -0.355 18.188 1 89.69 8 ARG B O 1
ATOM 963 N N . LYS B 1 9 ? -20.125 1.793 18.562 1 90.31 9 LYS B N 1
ATOM 964 C CA . LYS B 1 9 ? -19.938 2.121 17.156 1 90.31 9 LYS B CA 1
ATOM 965 C C . LYS B 1 9 ? -18.5 1.821 16.719 1 90.31 9 LYS B C 1
ATOM 967 O O . LYS B 1 9 ? -18.281 1.364 15.594 1 90.31 9 LYS B O 1
ATOM 972 N N . ARG B 1 10 ? -17.609 2.08 17.641 1 90.19 10 ARG B N 1
ATOM 973 C CA . ARG B 1 10 ? -16.219 1.742 17.375 1 90.19 10 ARG B CA 1
ATOM 974 C C . ARG B 1 10 ? -16.047 0.235 17.219 1 90.19 10 ARG B C 1
ATOM 976 O O . ARG B 1 10 ? -15.344 -0.223 16.312 1 90.19 10 ARG B O 1
ATOM 983 N N . LEU B 1 11 ? -16.656 -0.479 17.969 1 92.12 11 LEU B N 1
ATOM 984 C CA . LEU B 1 11 ? -16.578 -1.936 17.938 1 92.12 11 LEU B CA 1
ATOM 985 C C . LEU B 1 11 ? -17.266 -2.484 16.688 1 92.12 11 LEU B C 1
ATOM 987 O O . LEU B 1 11 ? -16.781 -3.438 16.078 1 92.12 11 LEU B O 1
ATOM 991 N N . LEU B 1 12 ? -18.328 -1.812 16.328 1 91.25 12 LEU B N 1
ATOM 992 C CA . LEU B 1 12 ? -19.016 -2.188 15.109 1 91.25 12 LEU B CA 1
ATOM 993 C C . LEU B 1 12 ? -18.125 -1.963 13.891 1 91.25 12 LEU B C 1
ATOM 995 O O . LEU B 1 12 ? -18.062 -2.809 12.992 1 91.25 12 LEU B O 1
ATOM 999 N N . GLY B 1 13 ? -17.453 -0.823 13.945 1 92.75 13 GLY B N 1
ATOM 1000 C CA . GLY B 1 13 ? -16.531 -0.537 12.859 1 92.75 13 GLY B CA 1
ATOM 1001 C C . GLY B 1 13 ? -15.391 -1.531 12.766 1 92.75 13 GLY B C 1
ATOM 1002 O O . GLY B 1 13 ? -15.055 -2.004 11.68 1 92.75 13 GLY B O 1
ATOM 1003 N N . LEU B 1 14 ? -14.945 -1.837 13.906 1 92.31 14 LEU B N 1
ATOM 1004 C CA . LEU B 1 14 ? -13.859 -2.807 13.969 1 92.31 14 LEU B CA 1
ATOM 1005 C C . LEU B 1 14 ? -14.336 -4.188 13.523 1 92.31 14 LEU B C 1
ATOM 1007 O O . LEU B 1 14 ? -13.617 -4.898 12.82 1 92.31 14 LEU B O 1
ATOM 1011 N N . GLY B 1 15 ? -15.5 -4.48 13.938 1 92.81 15 GLY B N 1
ATOM 1012 C CA . GLY B 1 15 ? -16.078 -5.758 13.523 1 92.81 15 GLY B CA 1
ATOM 1013 C C . GLY B 1 15 ? -16.281 -5.859 12.023 1 92.81 15 GLY B C 1
ATOM 1014 O O . GLY B 1 15 ? -15.914 -6.863 11.414 1 92.81 15 GLY B O 1
ATOM 1015 N N . MET B 1 16 ? -16.828 -4.844 11.477 1 94.56 16 MET B N 1
ATOM 1016 C CA . MET B 1 16 ? -17.047 -4.801 10.039 1 94.56 16 MET B CA 1
ATOM 1017 C C . MET B 1 16 ? -15.727 -4.859 9.281 1 94.56 16 MET B C 1
ATOM 1019 O O . MET B 1 16 ? -15.625 -5.52 8.242 1 94.56 16 MET B O 1
ATOM 1023 N N . LEU B 1 17 ? -14.812 -4.168 9.812 1 93.19 17 LEU B N 1
ATOM 1024 C CA . LEU B 1 17 ? -13.492 -4.152 9.203 1 93.19 17 LEU B CA 1
ATOM 1025 C C . LEU B 1 17 ? -12.875 -5.547 9.195 1 93.19 17 LEU B C 1
ATOM 1027 O O . LEU B 1 17 ? -12.469 -6.051 8.148 1 93.19 17 LEU B O 1
ATOM 1031 N N . VAL B 1 18 ? -12.914 -6.188 10.328 1 94.31 18 VAL B N 1
ATOM 1032 C CA . VAL B 1 18 ? -12.25 -7.473 10.5 1 94.31 18 VAL B CA 1
ATOM 1033 C C . VAL B 1 18 ? -12.992 -8.547 9.703 1 94.31 18 VAL B C 1
ATOM 1035 O O . VAL B 1 18 ? -12.367 -9.328 8.977 1 94.31 18 VAL B O 1
ATOM 1038 N N . VAL B 1 19 ? -14.273 -8.539 9.844 1 95.5 19 VAL B N 1
ATOM 1039 C CA . VAL B 1 19 ? -15.07 -9.539 9.141 1 95.5 19 VAL B CA 1
ATOM 1040 C C . VAL B 1 19 ? -14.891 -9.383 7.637 1 95.5 19 VAL B C 1
ATOM 1042 O O . VAL B 1 19 ? -14.672 -10.359 6.922 1 95.5 19 VAL B O 1
ATOM 1045 N N . GLY B 1 20 ? -14.984 -8.172 7.137 1 96.44 20 GLY B N 1
ATOM 1046 C CA . GLY B 1 20 ? -14.781 -7.922 5.719 1 96.44 20 GLY B CA 1
ATOM 1047 C C . GLY B 1 20 ? -13.398 -8.312 5.238 1 96.44 20 GLY B C 1
ATOM 1048 O O . GLY B 1 20 ? -13.25 -8.914 4.172 1 96.44 20 GLY B O 1
ATOM 1049 N N . ALA B 1 21 ? -12.438 -8.031 6.051 1 95.56 21 ALA B N 1
ATOM 1050 C CA . ALA B 1 21 ? -11.055 -8.352 5.703 1 95.56 21 ALA B CA 1
ATOM 1051 C C . ALA B 1 21 ? -10.852 -9.867 5.625 1 95.56 21 ALA B C 1
ATOM 1053 O O . ALA B 1 21 ? -10.219 -10.367 4.688 1 95.56 21 ALA B O 1
ATOM 1054 N N . VAL B 1 22 ? -11.398 -10.555 6.582 1 95.44 22 VAL B N 1
ATOM 1055 C CA . VAL B 1 22 ? -11.234 -12 6.652 1 95.44 22 VAL B CA 1
ATOM 1056 C C . VAL B 1 22 ? -11.93 -12.656 5.465 1 95.44 22 VAL B C 1
ATOM 1058 O O . VAL B 1 22 ? -11.359 -13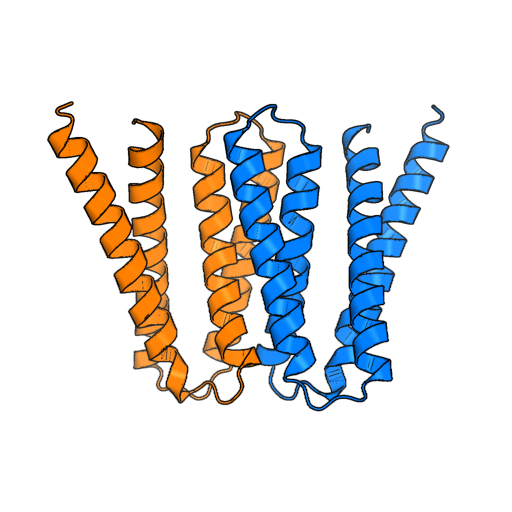.531 4.805 1 95.44 22 VAL B O 1
ATOM 1061 N N . VAL B 1 23 ? -13.125 -12.289 5.172 1 95.5 23 VAL B N 1
ATOM 1062 C CA . VAL B 1 23 ? -13.867 -12.844 4.051 1 95.5 23 VAL B CA 1
ATOM 1063 C C . VAL B 1 23 ? -13.125 -12.562 2.744 1 95.5 23 VAL B C 1
ATOM 1065 O O . VAL B 1 23 ? -13.023 -13.438 1.881 1 95.5 23 VAL B O 1
ATOM 1068 N N . TYR B 1 24 ? -12.602 -11.359 2.604 1 96.44 24 TYR B N 1
ATOM 1069 C CA . TYR B 1 24 ? -11.867 -10.938 1.417 1 96.44 24 TYR B CA 1
ATOM 1070 C C . TYR B 1 24 ? -10.609 -11.781 1.235 1 96.44 24 TYR B C 1
ATOM 1072 O O . TYR B 1 24 ? -10.367 -12.328 0.155 1 96.44 24 TYR B O 1
ATOM 1080 N N . LEU B 1 25 ? -9.875 -12.031 2.32 1 94.25 25 LEU B N 1
ATOM 1081 C CA . LEU B 1 25 ? -8.602 -12.727 2.227 1 94.25 25 LEU B CA 1
ATOM 1082 C C . LEU B 1 25 ? -8.812 -14.234 2.121 1 94.25 25 LEU B C 1
ATOM 1084 O O . LEU B 1 25 ? -8.148 -14.906 1.329 1 94.25 25 LEU B O 1
ATOM 1088 N N . VAL B 1 26 ? -9.742 -14.727 2.914 1 93.31 26 VAL B N 1
ATOM 1089 C CA . VAL B 1 26 ? -10.016 -16.156 2.908 1 93.31 26 VAL B CA 1
ATOM 1090 C C . VAL B 1 26 ? -10.703 -16.547 1.6 1 93.31 26 VAL B C 1
ATOM 1092 O O . VAL B 1 26 ? -10.492 -17.641 1.079 1 93.31 26 VAL B O 1
ATOM 1095 N N . GLY B 1 27 ? -11.469 -15.664 1.104 1 92.81 27 GLY B N 1
ATOM 1096 C CA . GLY B 1 27 ? -12.141 -15.938 -0.157 1 92.81 27 GLY B CA 1
ATOM 1097 C C . GLY B 1 27 ? -11.18 -16.062 -1.329 1 92.81 27 GLY B C 1
ATOM 1098 O O . GLY B 1 27 ? -11.43 -16.828 -2.26 1 92.81 27 GLY B O 1
ATOM 1099 N N . LEU B 1 28 ? -10.141 -15.398 -1.33 1 91.38 28 LEU B N 1
ATOM 1100 C CA . LEU B 1 28 ? -9.18 -15.398 -2.426 1 91.38 28 LEU B CA 1
ATOM 1101 C C . LEU B 1 28 ? -8.086 -16.438 -2.184 1 91.38 28 LEU B C 1
ATOM 1103 O O . LEU B 1 28 ? -7.309 -16.734 -3.09 1 91.38 28 LEU B O 1
ATOM 1107 N N . TRP B 1 29 ? -8.07 -16.984 -1.028 1 88.75 29 TRP B N 1
ATOM 1108 C CA . TRP B 1 29 ? -6.996 -17.875 -0.584 1 88.75 29 TRP B CA 1
ATOM 1109 C C . TRP B 1 29 ? -6.871 -19.078 -1.509 1 88.75 29 TRP B C 1
ATOM 1111 O O . TRP B 1 29 ? -5.762 -19.5 -1.851 1 88.75 29 TRP B O 1
ATOM 1121 N N . PRO B 1 30 ? -7.969 -19.703 -1.986 1 90.38 30 PRO B N 1
ATOM 1122 C CA . PRO B 1 30 ? -7.855 -20.875 -2.85 1 90.38 30 PRO B CA 1
ATOM 1123 C C . PRO B 1 30 ? -7.227 -20.562 -4.203 1 90.38 30 PRO B C 1
ATOM 1125 O O . PRO B 1 30 ? -6.652 -21.438 -4.848 1 90.38 30 PRO B O 1
ATOM 1128 N N . ALA B 1 31 ? -7.332 -19.375 -4.66 1 89.5 31 ALA B N 1
ATOM 1129 C CA . ALA B 1 31 ? -6.797 -18.984 -5.961 1 89.5 31 ALA B CA 1
ATOM 1130 C C . ALA B 1 31 ? -5.348 -18.531 -5.844 1 89.5 31 ALA B C 1
ATOM 1132 O O . ALA B 1 31 ? -4.672 -18.297 -6.852 1 89.5 31 ALA B O 1
ATOM 1133 N N . CYS B 1 32 ? -4.957 -18.344 -4.641 1 87.69 32 CYS B N 1
ATOM 1134 C CA . CYS B 1 32 ? -3.592 -17.891 -4.387 1 87.69 32 CYS B CA 1
ATOM 1135 C C . CYS B 1 32 ? -2.703 -19.062 -3.977 1 87.69 32 CYS B C 1
ATOM 1137 O O . CYS B 1 32 ? -2.955 -19.703 -2.961 1 87.69 32 CYS B O 1
ATOM 1139 N N . HIS B 1 33 ? -1.696 -19.312 -4.711 1 86.06 33 HIS B N 1
ATOM 1140 C CA . HIS B 1 33 ? -0.861 -20.484 -4.477 1 86.06 33 HIS B CA 1
ATOM 1141 C C . HIS B 1 33 ? 0.481 -20.094 -3.871 1 86.06 33 HIS B C 1
ATOM 1143 O O . HIS B 1 33 ? 1.15 -20.906 -3.246 1 86.06 33 HIS B O 1
ATOM 1149 N N . THR B 1 34 ? 0.85 -18.844 -4 1 86.75 34 THR B N 1
ATOM 1150 C CA . THR B 1 34 ? 2.129 -18.406 -3.459 1 86.75 34 THR B CA 1
ATOM 1151 C C . THR B 1 34 ? 1.916 -17.391 -2.336 1 86.75 34 THR B C 1
ATOM 1153 O O . THR B 1 34 ? 0.85 -16.781 -2.236 1 86.75 34 THR B O 1
ATOM 1156 N N . LEU B 1 35 ? 2.799 -17.375 -1.395 1 86.75 35 LEU B N 1
ATOM 1157 C CA . LEU B 1 35 ? 2.738 -16.406 -0.307 1 86.75 35 LEU B CA 1
ATOM 1158 C C . LEU B 1 35 ? 2.686 -14.977 -0.85 1 86.75 35 LEU B C 1
ATOM 1160 O O . LEU B 1 35 ? 1.989 -14.125 -0.296 1 86.75 35 LEU B O 1
ATOM 1164 N N . SER B 1 36 ? 3.342 -14.766 -1.963 1 90.5 36 SER B N 1
ATOM 1165 C CA . SER B 1 36 ? 3.373 -13.445 -2.586 1 90.5 36 SER B CA 1
ATOM 1166 C C . SER B 1 36 ? 1.998 -13.055 -3.115 1 90.5 36 SER B C 1
ATOM 1168 O O . SER B 1 36 ? 1.612 -11.883 -3.049 1 90.5 36 SER B O 1
ATOM 1170 N N . GLU B 1 37 ? 1.314 -13.969 -3.516 1 91 37 GLU B N 1
ATOM 1171 C CA . GLU B 1 37 ? -0.03 -13.703 -4.02 1 91 37 GLU B CA 1
ATOM 1172 C C . GLU B 1 37 ? -0.978 -13.328 -2.885 1 91 37 GLU B C 1
ATOM 1174 O O . GLU B 1 37 ? -1.762 -12.383 -3.01 1 91 37 GLU B O 1
ATOM 1179 N N . LYS B 1 38 ? -0.853 -14.086 -1.823 1 90.94 38 LYS B N 1
ATOM 1180 C CA . LYS B 1 38 ? -1.674 -13.781 -0.655 1 90.94 38 LYS B CA 1
ATOM 1181 C C . LYS B 1 38 ? -1.329 -12.406 -0.086 1 90.94 38 LYS B C 1
ATOM 1183 O O . LYS B 1 38 ? -2.217 -11.664 0.345 1 90.94 38 LYS B O 1
ATOM 1188 N N . GLY B 1 39 ? -0.128 -12.141 -0.127 1 92.75 39 GLY B N 1
ATOM 1189 C CA . GLY B 1 39 ? 0.327 -10.844 0.348 1 92.75 39 GLY B CA 1
ATOM 1190 C C . GLY B 1 39 ? -0.119 -9.695 -0.536 1 92.75 39 GLY B C 1
ATOM 1191 O O . GLY B 1 39 ? -0.377 -8.594 -0.047 1 92.75 39 GLY B O 1
ATOM 1192 N N . TYR B 1 40 ? -0.224 -9.984 -1.785 1 95.06 40 TYR B N 1
ATOM 1193 C CA . TYR B 1 40 ? -0.671 -8.969 -2.727 1 95.06 40 TYR B CA 1
ATOM 1194 C C . TYR B 1 40 ? -2.041 -8.43 -2.336 1 95.06 40 TYR B C 1
ATOM 1196 O O . TYR B 1 40 ? -2.236 -7.211 -2.254 1 95.06 40 TYR B O 1
ATOM 1204 N N . PHE B 1 41 ? -2.922 -9.227 -2.076 1 95.5 41 PHE B N 1
ATOM 1205 C CA . PHE B 1 41 ? -4.281 -8.797 -1.769 1 95.5 41 PHE B CA 1
ATOM 1206 C C . PHE B 1 41 ? -4.352 -8.172 -0.38 1 95.5 41 PHE B C 1
ATOM 1208 O O . PHE B 1 41 ? -5.141 -7.254 -0.146 1 95.5 41 PHE B O 1
ATOM 1215 N N . PHE B 1 42 ? -3.529 -8.703 0.441 1 95.12 42 PHE B N 1
ATOM 1216 C CA . PHE B 1 42 ? -3.42 -8.062 1.75 1 95.12 42 PHE B CA 1
ATOM 1217 C C . PHE B 1 42 ? -2.893 -6.641 1.62 1 95.12 42 PHE B C 1
ATOM 1219 O O . PHE B 1 42 ? -3.445 -5.711 2.211 1 95.12 42 PHE B O 1
ATOM 1226 N N . ALA B 1 43 ? -1.914 -6.48 0.804 1 95.69 43 ALA B N 1
ATOM 1227 C CA . ALA B 1 43 ? -1.32 -5.164 0.592 1 95.69 43 ALA B CA 1
ATOM 1228 C C . ALA B 1 43 ? -2.316 -4.211 -0.065 1 95.69 43 ALA B C 1
ATOM 1230 O O . ALA B 1 43 ? -2.408 -3.041 0.311 1 95.69 43 ALA B O 1
ATOM 1231 N N . ALA B 1 44 ? -2.994 -4.75 -0.992 1 95.56 44 ALA B N 1
ATOM 1232 C CA . ALA B 1 44 ? -3.984 -3.93 -1.687 1 95.56 44 ALA B CA 1
ATOM 1233 C C . ALA B 1 44 ? -5.059 -3.434 -0.725 1 95.56 44 ALA B C 1
ATOM 1235 O O . ALA B 1 44 ? -5.473 -2.273 -0.789 1 95.56 44 ALA B O 1
ATOM 1236 N N . MET B 1 45 ? -5.457 -4.301 0.153 1 95.88 45 MET B N 1
ATOM 1237 C CA . MET B 1 45 ? -6.453 -3.938 1.157 1 95.88 45 MET B CA 1
ATOM 1238 C C . MET B 1 45 ? -5.934 -2.82 2.057 1 95.88 45 MET B C 1
ATOM 1240 O O . MET B 1 45 ? -6.648 -1.851 2.322 1 95.88 45 MET B O 1
ATOM 1244 N N . VAL B 1 46 ? -4.754 -2.939 2.428 1 94.88 46 VAL B N 1
ATOM 1245 C CA . VAL B 1 46 ? -4.148 -1.95 3.314 1 94.88 46 VAL B CA 1
ATOM 1246 C C . VAL B 1 46 ? -4.004 -0.619 2.58 1 94.88 46 VAL B C 1
ATOM 1248 O O . VAL B 1 46 ? -4.285 0.442 3.145 1 94.88 46 VAL B O 1
ATOM 1251 N N . MET B 1 47 ? -3.613 -0.716 1.327 1 96.38 47 MET B N 1
ATOM 1252 C CA . MET B 1 47 ? -3.416 0.487 0.523 1 96.38 47 MET B CA 1
ATOM 1253 C C . MET B 1 47 ? -4.727 1.249 0.357 1 96.38 47 MET B C 1
ATOM 1255 O O . MET B 1 47 ? -4.73 2.48 0.293 1 96.38 47 MET B O 1
ATOM 1259 N N . CYS B 1 48 ? -5.801 0.573 0.351 1 94.5 48 CYS B N 1
ATOM 1260 C CA . CYS B 1 48 ? -7.109 1.211 0.238 1 94.5 48 CYS B CA 1
ATOM 1261 C C . CYS B 1 48 ? -7.559 1.775 1.581 1 94.5 48 CYS B C 1
ATOM 1263 O O . CYS B 1 48 ? -8.195 2.826 1.634 1 94.5 48 CYS B O 1
ATOM 1265 N N . GLY B 1 49 ? -7.215 1.108 2.598 1 93.38 49 GLY B N 1
ATOM 1266 C CA . GLY B 1 49 ? -7.672 1.479 3.93 1 93.38 49 GLY B CA 1
ATOM 1267 C C . GLY B 1 49 ? -6.871 2.617 4.535 1 93.38 49 GLY B C 1
ATOM 1268 O O . GLY B 1 49 ? -7.422 3.447 5.266 1 93.38 49 GLY B O 1
ATOM 1269 N N . PHE B 1 50 ? -5.641 2.785 4.188 1 93.06 50 PHE B N 1
ATOM 1270 C CA . PHE B 1 50 ? -4.746 3.744 4.824 1 93.06 50 PHE B CA 1
ATOM 1271 C C . PHE B 1 50 ? -5.168 5.172 4.512 1 93.06 50 PHE B C 1
ATOM 1273 O O . PHE B 1 50 ? -5.277 6.008 5.41 1 93.06 50 PHE B O 1
ATOM 1280 N N . PRO B 1 51 ? -5.395 5.473 3.264 1 91 51 PRO B N 1
ATOM 1281 C CA . PRO B 1 51 ? -5.852 6.832 2.965 1 91 51 PRO B CA 1
ATOM 1282 C C . PRO B 1 51 ? -7.145 7.195 3.697 1 91 51 PRO B C 1
ATOM 1284 O O . PRO B 1 51 ? -7.336 8.352 4.078 1 91 51 PRO B O 1
ATOM 1287 N N . LEU B 1 52 ? -8.023 6.223 3.918 1 88.19 52 LEU B N 1
ATOM 1288 C CA . LEU B 1 52 ? -9.273 6.469 4.633 1 88.19 52 LEU B CA 1
ATOM 1289 C C . LEU B 1 52 ? -9.008 6.832 6.09 1 88.19 52 LEU B C 1
ATOM 1291 O O . LEU B 1 52 ? -9.695 7.684 6.656 1 88.19 52 LEU B O 1
ATOM 1295 N N . LEU B 1 53 ? -8.023 6.227 6.59 1 86.06 53 LEU B N 1
ATOM 1296 C CA . LEU B 1 53 ? -7.637 6.5 7.969 1 86.06 53 LEU B CA 1
ATOM 1297 C C . LEU B 1 53 ? -7.016 7.887 8.094 1 86.06 53 LEU B C 1
ATOM 1299 O O . LEU B 1 53 ? -7.289 8.609 9.055 1 86.06 53 LEU B O 1
ATOM 1303 N N . ILE B 1 54 ? -6.258 8.281 7.117 1 84.44 54 ILE B N 1
ATOM 1304 C CA . ILE B 1 54 ? -5.555 9.562 7.156 1 84.44 54 ILE B CA 1
ATOM 1305 C C . ILE B 1 54 ? -6.543 10.695 6.902 1 84.44 54 ILE B C 1
ATOM 1307 O O . ILE B 1 54 ? -6.438 11.766 7.512 1 84.44 54 ILE B O 1
ATOM 1311 N N . ARG B 1 55 ? -7.355 10.453 5.945 1 83.12 55 ARG B N 1
ATOM 1312 C CA . ARG B 1 55 ? -8.352 11.461 5.613 1 83.12 55 ARG B CA 1
ATOM 1313 C C . ARG B 1 55 ? -9.203 11.82 6.832 1 83.12 55 ARG B C 1
ATOM 1315 O O . ARG B 1 55 ? -9.656 12.961 6.969 1 83.12 55 ARG B O 1
ATOM 1322 N N . GLN B 1 56 ? -9.336 10.906 7.73 1 80.38 56 GLN B N 1
ATOM 1323 C CA . GLN B 1 56 ? -10.172 11.133 8.906 1 80.38 56 GLN B CA 1
ATOM 1324 C C . GLN B 1 56 ? -9.453 12 9.93 1 80.38 56 GLN B C 1
ATOM 1326 O O . GLN B 1 56 ? -10.086 12.562 10.828 1 80.38 56 GLN B O 1
ATOM 1331 N N . GLU B 1 57 ? -8.125 12.195 9.781 1 77.81 57 GLU B N 1
ATOM 1332 C CA . GLU B 1 57 ? -7.375 13.016 10.727 1 77.81 57 GLU B CA 1
ATOM 1333 C C . GLU B 1 57 ? -7.539 14.5 10.414 1 77.81 57 GLU B C 1
ATOM 1335 O O . GLU B 1 57 ? -7.191 15.359 11.234 1 77.81 57 GLU B O 1
ATOM 1340 N N . HIS B 1 58 ? -8.305 14.891 9.539 1 70.81 58 HIS B N 1
ATOM 1341 C CA . HIS B 1 58 ? -8.656 16.266 9.172 1 70.81 58 HIS B CA 1
ATOM 1342 C C . HIS B 1 58 ? -7.457 17.188 9.328 1 70.81 58 HIS B C 1
ATOM 1344 O O . HIS B 1 58 ? -7.504 18.141 10.117 1 70.81 58 HIS B O 1
ATOM 1350 N N . THR B 1 59 ? -6.348 16.922 8.75 1 72.94 59 THR B N 1
ATOM 1351 C CA . THR B 1 59 ? -5.164 17.75 8.859 1 72.94 59 THR B CA 1
ATOM 1352 C C . THR B 1 59 ? -5.34 19.047 8.078 1 72.94 59 THR B C 1
ATOM 1354 O O . THR B 1 59 ? -4.676 20.047 8.352 1 72.94 59 THR B O 1
ATOM 1357 N N . GLY B 1 60 ? -6.426 19.172 7.375 1 75.19 60 GLY B N 1
ATOM 1358 C CA . GLY B 1 60 ? -6.688 20.375 6.602 1 75.19 60 GLY B CA 1
ATOM 1359 C C . GLY B 1 60 ? -5.672 20.609 5.5 1 75.19 60 GLY B C 1
ATOM 1360 O O . GLY B 1 60 ? -5.523 21.734 5.012 1 75.19 60 GLY B O 1
ATOM 1361 N N . ASN B 1 61 ? -4.941 19.594 5.184 1 81.44 61 ASN B N 1
ATOM 1362 C CA . ASN B 1 61 ? -3.91 19.719 4.16 1 81.44 61 ASN B CA 1
ATOM 1363 C C . ASN B 1 61 ? -4.383 19.172 2.816 1 81.44 61 ASN B C 1
ATOM 1365 O O . ASN B 1 61 ? -4.59 17.969 2.67 1 81.44 61 ASN B O 1
ATOM 1369 N N . ASP B 1 62 ? -4.582 20.062 1.88 1 85.56 62 ASP B N 1
ATOM 1370 C CA . ASP B 1 62 ? -5.09 19.688 0.564 1 85.56 62 ASP B CA 1
ATOM 1371 C C . ASP B 1 62 ? -4.109 18.766 -0.159 1 85.56 62 ASP B C 1
ATOM 1373 O O . ASP B 1 62 ? -4.523 17.891 -0.917 1 85.56 62 ASP B O 1
ATOM 1377 N N . ARG B 1 63 ? -2.887 18.953 -0.007 1 83.44 63 ARG B N 1
ATOM 1378 C CA . ARG B 1 63 ? -1.875 18.109 -0.646 1 83.44 63 ARG B CA 1
ATOM 1379 C C . ARG B 1 63 ? -1.958 16.672 -0.144 1 83.44 63 ARG B C 1
ATOM 1381 O O . ARG B 1 63 ? -1.844 15.734 -0.929 1 83.44 63 ARG B O 1
ATOM 1388 N N . LEU B 1 64 ? -2.145 16.562 1.143 1 85 64 LEU B N 1
ATOM 1389 C CA . LEU B 1 64 ? -2.275 15.242 1.757 1 85 64 LEU B CA 1
ATOM 1390 C C . LEU B 1 64 ? -3.5 14.516 1.218 1 85 64 LEU B C 1
ATOM 1392 O O . LEU B 1 64 ? -3.43 13.328 0.9 1 85 64 LEU B O 1
ATOM 1396 N N . LEU B 1 65 ? -4.516 15.289 1.031 1 86.06 65 LEU B N 1
ATOM 1397 C CA . LEU B 1 65 ? -5.746 14.695 0.52 1 86.06 65 LEU B CA 1
ATOM 1398 C C . LEU B 1 65 ? -5.566 14.234 -0.922 1 86.06 65 LEU B C 1
ATOM 1400 O O . LEU B 1 65 ? -6.105 13.195 -1.318 1 86.06 65 LEU B O 1
ATOM 1404 N N . SER B 1 66 ? -4.871 15.047 -1.654 1 89.19 66 SER B N 1
ATOM 1405 C CA . SER B 1 66 ? -4.602 14.656 -3.035 1 89.19 66 SER B CA 1
ATOM 1406 C C . SER B 1 66 ? -3.768 13.383 -3.098 1 89.19 66 SER B C 1
ATOM 1408 O O . SER B 1 66 ? -4.047 12.492 -3.904 1 89.19 66 SER B O 1
ATOM 1410 N N . ARG B 1 67 ? -2.75 13.273 -2.275 1 87.12 67 ARG B N 1
ATOM 1411 C CA . ARG B 1 67 ? -1.9 12.094 -2.232 1 87.12 67 ARG B CA 1
ATOM 1412 C C . ARG B 1 67 ? -2.695 10.859 -1.801 1 87.12 67 ARG B C 1
ATOM 1414 O O . ARG B 1 67 ? -2.492 9.766 -2.332 1 87.12 67 ARG B O 1
ATOM 1421 N N . CYS B 1 68 ? -3.604 11.055 -0.92 1 90.12 68 CYS B N 1
ATOM 1422 C CA . CYS B 1 68 ? -4.449 9.969 -0.453 1 90.12 68 CYS B CA 1
ATOM 1423 C C . CYS B 1 68 ? -5.352 9.461 -1.571 1 90.12 68 CYS B C 1
ATOM 1425 O O . CYS B 1 68 ? -5.555 8.25 -1.712 1 90.12 68 CYS B O 1
ATOM 1427 N N . LYS B 1 69 ? -5.84 10.422 -2.338 1 91.88 69 LYS B N 1
ATOM 1428 C CA . LYS B 1 69 ? -6.691 10.031 -3.457 1 91.88 69 LYS B CA 1
ATOM 1429 C C . LYS B 1 69 ? -5.93 9.141 -4.438 1 91.88 69 LYS B C 1
ATOM 1431 O O . LYS B 1 69 ? -6.484 8.172 -4.961 1 91.88 69 LYS B O 1
ATOM 1436 N N . TYR B 1 70 ? -4.715 9.438 -4.66 1 92.06 70 TYR B N 1
ATOM 1437 C CA . TYR B 1 70 ? -3.91 8.664 -5.598 1 92.06 70 TYR B CA 1
ATOM 1438 C C . TYR B 1 70 ? -3.623 7.27 -5.055 1 92.06 70 TYR B C 1
ATOM 1440 O O . TYR B 1 70 ? -3.662 6.285 -5.797 1 92.06 70 TYR B O 1
ATOM 1448 N N . LEU B 1 71 ? -3.307 7.215 -3.816 1 94.62 71 LEU B N 1
ATOM 1449 C CA . LEU B 1 71 ? -3.035 5.918 -3.205 1 94.62 71 LEU B CA 1
ATOM 1450 C C . LEU B 1 71 ? -4.277 5.039 -3.225 1 94.62 71 LEU B C 1
ATOM 1452 O O . LEU B 1 71 ? -4.191 3.84 -3.502 1 94.62 71 LEU B O 1
ATOM 1456 N N . LEU B 1 72 ? -5.449 5.617 -2.992 1 94.38 72 LEU B N 1
ATOM 1457 C CA . LEU B 1 72 ? -6.711 4.887 -3.016 1 94.38 72 LEU B CA 1
ATOM 1458 C C . LEU B 1 72 ? -7 4.348 -4.414 1 94.38 72 LEU B C 1
ATOM 1460 O O . LEU B 1 72 ? -7.375 3.184 -4.566 1 94.38 72 LEU B O 1
ATOM 1464 N N . LEU B 1 73 ? -6.805 5.164 -5.371 1 94.94 73 LEU B N 1
ATOM 1465 C CA . LEU B 1 73 ? -7.043 4.762 -6.754 1 94.94 73 LEU B CA 1
ATOM 1466 C C . LEU B 1 73 ? -6.102 3.633 -7.16 1 94.94 73 LEU B C 1
ATOM 1468 O O . LEU B 1 73 ? -6.52 2.684 -7.828 1 94.94 73 LEU B O 1
ATOM 1472 N N . LEU B 1 74 ? -4.895 3.805 -6.727 1 95.31 74 LEU B N 1
ATOM 1473 C CA . LEU B 1 74 ? -3.912 2.773 -7.039 1 95.31 74 LEU B CA 1
ATOM 1474 C C . LEU B 1 74 ? -4.281 1.45 -6.379 1 95.31 74 LEU B C 1
ATOM 1476 O O . LEU B 1 74 ? -4.203 0.393 -7.008 1 95.31 74 LEU B O 1
ATOM 1480 N N . GLY B 1 75 ? -4.664 1.476 -5.102 1 96.38 75 GLY B N 1
ATOM 1481 C CA . GLY B 1 75 ? -5.07 0.274 -4.391 1 96.38 75 GLY B CA 1
ATOM 1482 C C . GLY B 1 75 ? -6.266 -0.417 -5.016 1 96.38 75 GLY B C 1
ATOM 1483 O O . GLY B 1 75 ? -6.234 -1.624 -5.262 1 96.38 75 GLY B O 1
ATOM 1484 N N . VAL B 1 76 ? -7.285 0.389 -5.359 1 95.12 76 VAL B N 1
ATOM 1485 C CA . VAL B 1 76 ? -8.492 -0.144 -5.988 1 95.12 76 VAL B CA 1
ATOM 1486 C C . VAL B 1 76 ? -8.141 -0.737 -7.352 1 95.12 76 VAL B C 1
ATOM 1488 O O . VAL B 1 76 ? -8.648 -1.801 -7.719 1 95.12 76 VAL B O 1
ATOM 1491 N N . GLY B 1 77 ? -7.336 -0.005 -8.078 1 95.56 77 GLY B N 1
ATOM 1492 C CA . GLY B 1 77 ? -6.891 -0.517 -9.359 1 95.56 77 GLY B CA 1
ATOM 1493 C C . GLY B 1 77 ? -6.156 -1.839 -9.258 1 95.56 77 GLY B C 1
ATOM 1494 O O . GLY B 1 77 ? -6.391 -2.75 -10.055 1 95.56 77 GLY B O 1
ATOM 1495 N N . MET B 1 78 ? -5.332 -1.938 -8.312 1 95.44 78 MET B N 1
ATOM 1496 C CA . MET B 1 78 ? -4.574 -3.168 -8.109 1 95.44 78 MET B CA 1
ATOM 1497 C C . MET B 1 78 ? -5.5 -4.32 -7.734 1 95.44 78 MET B C 1
ATOM 1499 O O . MET B 1 78 ? -5.312 -5.449 -8.195 1 95.44 78 MET B O 1
ATOM 1503 N N . VAL B 1 79 ? -6.48 -4.066 -6.883 1 95.19 79 VAL B N 1
ATOM 1504 C CA . VAL B 1 79 ? -7.434 -5.105 -6.508 1 95.19 79 VAL B CA 1
ATOM 1505 C C . VAL B 1 79 ? -8.219 -5.555 -7.738 1 95.19 79 VAL B C 1
ATOM 1507 O O . VAL B 1 79 ? -8.391 -6.754 -7.969 1 95.19 79 VAL B O 1
ATOM 1510 N N . ALA B 1 80 ? -8.648 -4.625 -8.523 1 94 80 ALA B N 1
ATOM 1511 C CA . ALA B 1 80 ? -9.414 -4.93 -9.727 1 94 80 ALA B CA 1
ATOM 1512 C C . ALA B 1 80 ? -8.602 -5.781 -10.695 1 94 80 ALA B C 1
ATOM 1514 O O . ALA B 1 80 ? -9.07 -6.82 -11.172 1 94 80 ALA B O 1
ATOM 1515 N N . VAL B 1 81 ? -7.41 -5.406 -10.953 1 93 81 VAL B N 1
ATOM 1516 C CA . VAL B 1 81 ? -6.539 -6.137 -11.867 1 93 81 VAL B CA 1
ATOM 1517 C C . VAL B 1 81 ? -6.219 -7.512 -11.281 1 93 81 VAL B C 1
ATOM 1519 O O . VAL B 1 81 ? -6.227 -8.516 -12 1 93 81 VAL B O 1
ATOM 1522 N N . GLY B 1 82 ? -5.934 -7.586 -9.977 1 92.06 82 GLY B N 1
ATOM 1523 C CA . GLY B 1 82 ? -5.617 -8.844 -9.32 1 92.06 82 GLY B CA 1
ATOM 1524 C C . GLY B 1 82 ? -6.762 -9.836 -9.352 1 92.06 82 GLY B C 1
ATOM 1525 O O . GLY B 1 82 ? -6.574 -11 -9.711 1 92.06 82 GLY B O 1
ATOM 1526 N N . VAL B 1 83 ? -7.945 -9.375 -9.102 1 91.06 83 VAL B N 1
ATOM 1527 C CA . VAL B 1 83 ? -9.109 -10.242 -9.016 1 91.06 83 VAL B CA 1
ATOM 1528 C C . VAL B 1 83 ? -9.539 -10.688 -10.414 1 91.06 83 VAL B C 1
ATOM 1530 O O . VAL B 1 83 ? -9.945 -11.836 -10.609 1 91.06 83 VAL B O 1
ATOM 1533 N N . PHE B 1 84 ? -9.352 -9.797 -11.367 1 91.06 84 PHE B N 1
ATOM 1534 C CA . PHE B 1 84 ? -9.742 -10.141 -12.727 1 91.06 84 PHE B CA 1
ATOM 1535 C C . PHE B 1 84 ? -8.766 -11.133 -13.344 1 91.06 84 PHE B C 1
ATOM 1537 O O . PHE B 1 84 ? -9.109 -11.844 -14.289 1 91.06 84 PHE B O 1
ATOM 1544 N N . ASN B 1 85 ? -7.59 -11.227 -12.812 1 90.31 85 ASN B N 1
ATOM 1545 C CA . ASN B 1 85 ? -6.578 -12.133 -13.352 1 90.31 85 ASN B CA 1
ATOM 1546 C C . ASN B 1 85 ? -6.504 -13.43 -12.555 1 90.31 85 ASN B C 1
ATOM 1548 O O . ASN B 1 85 ? -5.727 -14.328 -12.891 1 90.31 85 ASN B O 1
ATOM 1552 N N . LEU B 1 86 ? -7.277 -13.602 -11.57 1 87.69 86 LEU B N 1
ATOM 1553 C CA . LEU B 1 86 ? -7.285 -14.812 -10.75 1 87.69 86 LEU B CA 1
ATOM 1554 C C . LEU B 1 86 ? -8.203 -15.875 -11.352 1 87.69 86 LEU B C 1
ATOM 1556 O O . LEU B 1 86 ? -9.211 -15.547 -11.977 1 87.69 86 LEU B O 1
ATOM 1560 N N . GLU B 1 87 ? -7.734 -17.094 -11.234 1 88.88 87 GLU B N 1
ATOM 1561 C CA . GLU B 1 87 ? -8.578 -18.219 -11.633 1 88.88 87 GLU B CA 1
ATOM 1562 C C . GLU B 1 87 ? -9.562 -18.578 -10.531 1 88.88 87 GLU B C 1
ATOM 1564 O O . GLU B 1 87 ? -9.391 -19.594 -9.844 1 88.88 87 GLU B O 1
ATOM 1569 N N . LEU B 1 88 ? -10.523 -17.797 -10.297 1 88.94 88 LEU B N 1
ATOM 1570 C CA . LEU B 1 88 ? -11.547 -17.969 -9.273 1 88.94 88 LEU B CA 1
ATOM 1571 C C . LEU B 1 88 ? -12.945 -17.844 -9.867 1 88.94 88 LEU B C 1
ATOM 1573 O O . LEU B 1 88 ? -13.125 -17.188 -10.898 1 88.94 88 LEU B O 1
ATOM 1577 N N . ALA B 1 89 ? -13.875 -18.438 -9.227 1 91.88 89 ALA B N 1
ATOM 1578 C CA . ALA B 1 89 ? -15.266 -18.359 -9.664 1 91.88 89 ALA B CA 1
ATOM 1579 C C . ALA B 1 89 ? -15.758 -16.906 -9.656 1 91.88 89 ALA B C 1
ATOM 1581 O O . ALA B 1 89 ? -15.438 -16.141 -8.742 1 91.88 89 ALA B O 1
ATOM 1582 N N . GLY B 1 90 ? -16.516 -16.453 -10.656 1 91.06 90 GLY B N 1
ATOM 1583 C CA . GLY B 1 90 ? -17.016 -15.086 -10.773 1 91.06 90 GLY B CA 1
ATOM 1584 C C . GLY B 1 90 ? -17.797 -14.625 -9.555 1 91.06 90 GLY B C 1
ATOM 1585 O O . GLY B 1 90 ? -17.641 -13.492 -9.102 1 91.06 90 GLY B O 1
ATOM 1586 N N . ALA B 1 91 ? -18.594 -15.531 -9.055 1 92.88 91 ALA B N 1
ATOM 1587 C CA . ALA B 1 91 ? -19.391 -15.219 -7.875 1 92.88 91 ALA B CA 1
ATOM 1588 C C . ALA B 1 91 ? -18.516 -14.906 -6.672 1 92.88 91 ALA B C 1
ATOM 1590 O O . ALA B 1 91 ? -18.797 -13.977 -5.906 1 92.88 91 ALA B O 1
ATOM 1591 N N . LEU B 1 92 ? -17.484 -15.664 -6.555 1 91.62 92 LEU B N 1
ATOM 1592 C CA . LEU B 1 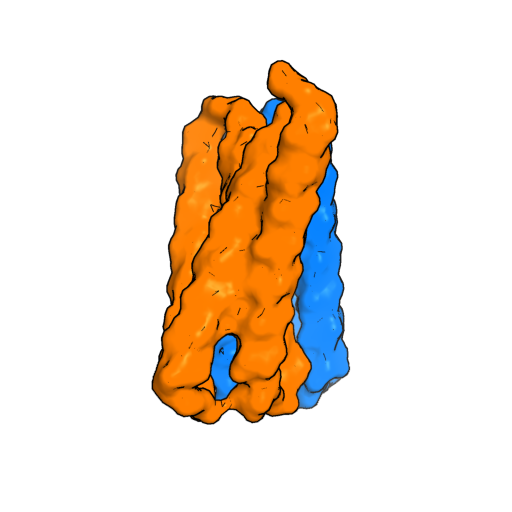92 ? -16.578 -15.469 -5.441 1 91.62 92 LEU B CA 1
ATOM 1593 C C . LEU B 1 92 ? -15.781 -14.172 -5.605 1 91.62 92 LEU B C 1
ATOM 1595 O O . LEU B 1 92 ? -15.5 -13.484 -4.625 1 91.62 92 LEU B O 1
ATOM 1599 N N . LYS B 1 93 ? -15.586 -13.828 -6.891 1 93.62 93 LYS B N 1
ATOM 1600 C CA . LYS B 1 93 ? -14.898 -12.57 -7.164 1 93.62 93 LYS B CA 1
ATOM 1601 C C . LYS B 1 93 ? -15.719 -11.375 -6.688 1 93.62 93 LYS B C 1
ATOM 1603 O O . LYS B 1 93 ? -15.188 -10.477 -6.039 1 93.62 93 LYS B O 1
ATOM 1608 N N . ILE B 1 94 ? -16.906 -11.414 -7.012 1 92.75 94 ILE B N 1
ATOM 1609 C CA . ILE B 1 94 ? -17.797 -10.328 -6.629 1 92.75 94 ILE B CA 1
ATOM 1610 C C . ILE B 1 94 ? -17.953 -10.297 -5.109 1 92.75 94 ILE B C 1
ATOM 1612 O O . ILE B 1 94 ? -17.969 -9.227 -4.504 1 92.75 94 ILE B O 1
ATOM 1616 N N . LEU B 1 95 ? -18.062 -11.406 -4.516 1 95 95 LEU B N 1
ATOM 1617 C CA . LEU B 1 95 ? -18.188 -11.492 -3.066 1 95 95 LEU B CA 1
ATOM 1618 C C . LEU B 1 95 ? -16.969 -10.875 -2.381 1 95 95 LEU B C 1
ATOM 1620 O O . LEU B 1 95 ? -17.109 -10.148 -1.395 1 95 95 LEU B O 1
ATOM 1624 N N . CYS B 1 96 ? -15.828 -11.18 -2.881 1 94.88 96 CYS B N 1
ATOM 1625 C CA . CYS B 1 96 ? -14.594 -10.656 -2.293 1 94.88 96 CYS B CA 1
ATOM 1626 C C . CYS B 1 96 ? -14.523 -9.141 -2.436 1 94.88 96 CYS B C 1
ATOM 1628 O O . CYS B 1 96 ? -14.117 -8.445 -1.503 1 94.88 96 CYS B O 1
ATOM 1630 N N . LEU B 1 97 ? -14.93 -8.633 -3.568 1 94.94 97 LEU B N 1
ATOM 1631 C CA . LEU B 1 97 ? -14.938 -7.191 -3.777 1 94.94 97 LEU B CA 1
ATOM 1632 C C . LEU B 1 97 ? -15.898 -6.508 -2.816 1 94.94 97 LEU B C 1
ATOM 1634 O O . LEU B 1 97 ? -15.578 -5.461 -2.246 1 94.94 97 LEU B O 1
ATOM 1638 N N . VAL B 1 98 ? -17.031 -7.148 -2.67 1 95.88 98 VAL B N 1
ATOM 1639 C CA . VAL B 1 98 ? -18.047 -6.621 -1.753 1 95.88 98 VAL B CA 1
ATOM 1640 C C . VAL B 1 98 ? -17.516 -6.672 -0.322 1 95.88 98 VAL B C 1
ATOM 1642 O O . VAL B 1 98 ? -17.703 -5.727 0.45 1 95.88 98 VAL B O 1
ATOM 1645 N N . ALA B 1 99 ? -16.859 -7.711 -0.008 1 96.81 99 ALA B N 1
ATOM 1646 C CA . ALA B 1 99 ? -16.266 -7.855 1.319 1 96.81 99 ALA B CA 1
ATOM 1647 C C . ALA B 1 99 ? -15.227 -6.77 1.577 1 96.81 99 ALA B C 1
ATOM 1649 O O . ALA B 1 99 ? -15.164 -6.211 2.676 1 96.81 99 ALA B O 1
ATOM 1650 N N . LEU B 1 100 ? -14.453 -6.492 0.584 1 96.69 100 LEU B N 1
ATOM 1651 C CA . LEU B 1 100 ? -13.477 -5.414 0.701 1 96.69 100 LEU B CA 1
ATOM 1652 C C . LEU B 1 100 ? -14.172 -4.082 0.986 1 96.69 100 LEU B C 1
ATOM 1654 O O . LEU B 1 100 ? -13.719 -3.318 1.844 1 96.69 100 LEU B O 1
ATOM 1658 N N . GLY B 1 101 ? -15.234 -3.775 0.246 1 96.06 101 GLY B N 1
ATOM 1659 C CA . GLY B 1 101 ? -16.016 -2.57 0.499 1 96.06 101 GLY B CA 1
ATOM 1660 C C . GLY B 1 101 ? -16.531 -2.482 1.922 1 96.06 101 GLY B C 1
ATOM 1661 O O . GLY B 1 101 ? -16.469 -1.42 2.545 1 96.06 101 GLY B O 1
ATOM 1662 N N . PHE B 1 102 ? -17.016 -3.609 2.342 1 95.94 102 PHE B N 1
ATOM 1663 C CA . PHE B 1 102 ? -17.5 -3.703 3.715 1 95.94 102 PHE B CA 1
ATOM 1664 C C . PHE B 1 102 ? -16.375 -3.385 4.703 1 95.94 102 PHE B C 1
ATOM 1666 O O . PHE B 1 102 ? -16.578 -2.639 5.664 1 95.94 102 PHE B O 1
ATOM 1673 N N . SER B 1 103 ? -15.258 -3.885 4.453 1 96 103 SER B N 1
ATOM 1674 C CA . SER B 1 103 ? -14.102 -3.652 5.312 1 96 103 SER B CA 1
ATOM 1675 C C . SER B 1 103 ? -13.711 -2.178 5.324 1 96 103 SER B C 1
ATOM 1677 O O . SER B 1 103 ? -13.43 -1.614 6.383 1 96 103 SER B O 1
ATOM 1679 N N . LEU B 1 104 ? -13.734 -1.569 4.199 1 94.75 104 LEU B N 1
ATOM 1680 C CA . LEU B 1 104 ? -13.383 -0.158 4.098 1 94.75 104 LEU B CA 1
ATOM 1681 C C . LEU B 1 104 ? -14.414 0.713 4.809 1 94.75 104 LEU B C 1
ATOM 1683 O O . LEU B 1 104 ? -14.055 1.686 5.477 1 94.75 104 LEU B O 1
ATOM 1687 N N . TYR B 1 105 ? -15.672 0.322 4.625 1 95.06 105 TYR B N 1
ATOM 1688 C CA . TYR B 1 105 ? -16.734 1.04 5.32 1 95.06 105 TYR B CA 1
ATOM 1689 C C . TYR B 1 105 ? -16.562 0.934 6.832 1 95.06 105 TYR B C 1
ATOM 1691 O O . TYR B 1 105 ? -16.734 1.918 7.555 1 95.06 105 TYR B O 1
ATOM 1699 N N . GLY B 1 106 ? -16.234 -0.257 7.23 1 94.12 106 GLY B N 1
ATOM 1700 C CA . GLY B 1 106 ? -15.961 -0.443 8.641 1 94.12 106 GLY B CA 1
ATOM 1701 C C . GLY B 1 106 ? -14.789 0.386 9.133 1 94.12 106 GLY B C 1
ATOM 1702 O O . GLY B 1 106 ? -14.828 0.936 10.234 1 94.12 106 GLY B O 1
ATOM 1703 N N . THR B 1 107 ? -13.773 0.437 8.336 1 91.69 107 THR B N 1
ATOM 1704 C CA . THR B 1 107 ? -12.602 1.247 8.664 1 91.69 107 THR B CA 1
ATOM 1705 C C . THR B 1 107 ? -13 2.711 8.852 1 91.69 107 THR B C 1
ATOM 1707 O O . THR B 1 107 ? -12.539 3.367 9.789 1 91.69 107 THR B O 1
ATOM 1710 N N . ASP B 1 108 ? -13.852 3.186 7.996 1 90.62 108 ASP B N 1
ATOM 1711 C CA . ASP B 1 108 ? -14.32 4.566 8.078 1 90.62 108 ASP B CA 1
ATOM 1712 C C . ASP B 1 108 ? -15.086 4.809 9.375 1 90.62 108 ASP B C 1
ATOM 1714 O O . ASP B 1 108 ? -14.883 5.824 10.047 1 90.62 108 ASP B O 1
ATOM 1718 N N . ILE B 1 109 ? -15.945 3.896 9.734 1 89.75 109 ILE B N 1
ATOM 1719 C CA . ILE B 1 109 ? -16.719 4 10.961 1 89.75 109 ILE B CA 1
ATOM 1720 C C . ILE B 1 109 ? -15.781 3.957 12.172 1 89.75 109 ILE B C 1
ATOM 1722 O O . ILE B 1 109 ? -15.898 4.777 13.086 1 89.75 109 ILE B O 1
ATOM 1726 N N . TYR B 1 110 ? -14.891 3.018 12.133 1 88.31 110 TYR B N 1
ATOM 1727 C CA . TYR B 1 110 ? -13.922 2.855 13.211 1 88.31 110 TYR B CA 1
ATOM 1728 C C . TYR B 1 110 ? -13.094 4.121 13.398 1 88.31 110 TYR B C 1
ATOM 1730 O O . TYR B 1 110 ? -12.922 4.598 14.523 1 88.31 110 TYR B O 1
ATOM 1738 N N . ALA B 1 111 ? -12.625 4.703 12.352 1 85.81 111 ALA B N 1
ATOM 1739 C CA . ALA B 1 111 ? -11.75 5.875 12.406 1 85.81 111 ALA B CA 1
ATOM 1740 C C . ALA B 1 111 ? -12.523 7.109 12.867 1 85.81 111 ALA B C 1
ATOM 1742 O O . ALA B 1 111 ? -11.977 7.949 13.586 1 85.81 111 ALA B O 1
ATOM 1743 N N . THR B 1 112 ? -13.758 7.23 12.445 1 84.31 112 THR B N 1
ATOM 1744 C CA . THR B 1 112 ? -14.586 8.375 12.805 1 84.31 112 THR B CA 1
ATOM 1745 C C . THR B 1 112 ? -14.859 8.398 14.312 1 84.31 112 THR B C 1
ATOM 1747 O O . THR B 1 112 ? -14.789 9.453 14.945 1 84.31 112 THR B O 1
ATOM 1750 N N . TYR B 1 113 ? -15 7.207 14.836 1 83.62 113 TYR B N 1
ATOM 1751 C CA . TYR B 1 113 ? -15.391 7.148 16.234 1 83.62 113 TYR B CA 1
ATOM 1752 C C . TYR B 1 113 ? -14.172 6.988 17.141 1 83.62 113 TYR B C 1
ATOM 1754 O O . TYR B 1 113 ? -14.242 7.266 18.344 1 83.62 113 TYR B O 1
ATOM 1762 N N . SER B 1 114 ? -13.07 6.551 16.609 1 75.62 114 SER B N 1
ATOM 1763 C CA . SER B 1 114 ? -11.836 6.516 17.391 1 75.62 114 SER B CA 1
ATOM 1764 C C . SER B 1 114 ? -11.273 7.918 17.594 1 75.62 114 SER B C 1
ATOM 1766 O O . SER B 1 114 ? -10.664 8.203 18.641 1 75.62 114 SER B O 1
ATOM 1768 N N . ASP B 1 115 ? -11.367 8.766 16.703 1 66.62 115 ASP B N 1
ATOM 1769 C CA . ASP B 1 115 ? -10.875 10.141 16.797 1 66.62 115 ASP B CA 1
ATOM 1770 C C . ASP B 1 115 ? -11.734 10.969 17.75 1 66.62 115 ASP B C 1
ATOM 1772 O O . ASP B 1 115 ? -11.25 11.914 18.359 1 66.62 115 ASP B O 1
ATOM 1776 N N . ASP B 1 116 ? -13.016 10.602 17.875 1 57.88 116 ASP B N 1
ATOM 1777 C CA . ASP B 1 116 ? -13.883 11.344 18.781 1 57.88 116 ASP B CA 1
ATOM 1778 C C . ASP B 1 116 ? -13.586 10.984 20.234 1 57.88 116 ASP B C 1
ATOM 1780 O O . ASP B 1 116 ? -14.016 11.68 21.156 1 57.88 116 ASP B O 1
ATOM 1784 N N . ALA B 1 117 ? -12.836 9.906 20.359 1 49.38 117 ALA B N 1
ATOM 1785 C CA . ALA B 1 117 ? -12.547 9.578 21.75 1 49.38 117 ALA B CA 1
ATOM 1786 C C . ALA B 1 117 ? -11.25 10.234 22.219 1 49.38 117 ALA B C 1
ATOM 1788 O O . ALA B 1 117 ? -10.344 10.453 21.406 1 49.38 117 ALA B O 1
#

pLDDT: mean 89.5, std 8.12, range [49.34, 96.88]

Radius of gyration: 18.87 Å; Cα contacts (8 Å, |Δi|>4): 286; chains: 2; bounding box: 46×50×39 Å